Protein AF-A0A541CCB7-F1 (afdb_monomer)

Mean predicted aligned error: 6.86 Å

Foldseek 3Di:
DDDDDDDPDDDDDPVNVVVVVCLLQVLLVVLLVQLVVLLPPPVDVLSAQFQDLSLLLSLLQCLQAPVSSPDLVSNLVSQQSRCVSRVHPGPLSSVLSSVLSVVSNVCNVPLSPDDPVVSLVVSLVSLCVSLVVSQVVSCVVVVHRDDCVSSVVSSVCSSVCSVVSNVVVVVSVVVSVVVD

Secondary structure (DSSP, 8-state):
-PPP--PPPPPPPHHHHHHHHHHHHHHHHHHHHHHHHTTS----TT-SSSPPHHHHHHHHHHHHH-GGGS-HHHHHHHHHHHHHHHTPPTTHHHHHHHHHHHHHHHHHHHHTTS-HHHHHHHHHHHHHHHHHHHHHHHHHHHTSPPPSHHHHHHHHHHHHHHHHHHHHHHHHHHHHHHT-

Structure (mmCIF, N/CA/C/O backbone):
data_AF-A0A541CCB7-F1
#
_entry.id   AF-A0A541CCB7-F1
#
loop_
_atom_site.group_PDB
_atom_site.id
_atom_site.type_symbol
_atom_site.label_atom_id
_atom_site.label_alt_id
_atom_site.label_comp_id
_atom_site.label_asym_id
_atom_site.label_entity_id
_atom_site.label_seq_id
_atom_site.pdbx_PDB_ins_code
_atom_site.Cartn_x
_atom_site.Cartn_y
_atom_site.Cartn_z
_atom_site.occupancy
_atom_site.B_iso_or_equiv
_atom_site.auth_seq_id
_atom_site.auth_comp_id
_atom_site.auth_asym_id
_atom_site.auth_atom_id
_atom_site.pdbx_PDB_model_num
ATOM 1 N N . MET A 1 1 ? -34.207 11.517 46.319 1.00 57.66 1 MET A N 1
ATOM 2 C CA . MET A 1 1 ? -33.607 10.959 45.085 1.00 57.66 1 MET A CA 1
ATOM 3 C C . MET A 1 1 ? -32.570 11.951 44.579 1.00 57.66 1 MET A C 1
ATOM 5 O O . MET A 1 1 ? -32.957 12.978 44.045 1.00 57.66 1 MET A O 1
ATOM 9 N N . ALA A 1 2 ? -31.282 11.720 44.844 1.00 58.56 2 ALA A N 1
ATOM 10 C CA . ALA A 1 2 ? -30.203 12.583 44.359 1.00 58.56 2 ALA A CA 1
ATOM 11 C C . ALA A 1 2 ? -29.676 12.030 43.027 1.00 58.56 2 ALA A C 1
ATOM 13 O O . ALA A 1 2 ? -29.241 10.880 42.969 1.00 58.56 2 ALA A O 1
ATOM 14 N N . SER A 1 3 ? -29.756 12.827 41.961 1.00 66.69 3 SER A N 1
ATOM 15 C CA . SER A 1 3 ? -29.222 12.480 40.642 1.00 66.69 3 SER A CA 1
ATOM 16 C C . SER A 1 3 ? -27.689 12.383 40.690 1.00 66.69 3 SER A C 1
ATOM 18 O O . SER A 1 3 ? -27.053 13.243 41.304 1.00 66.69 3 SER A O 1
ATOM 20 N N . PRO A 1 4 ? -27.064 11.374 40.055 1.00 68.00 4 PRO A N 1
ATOM 21 C CA . PRO A 1 4 ? -25.613 11.248 40.043 1.00 68.00 4 PRO A CA 1
ATOM 22 C C . PRO A 1 4 ? -24.995 12.407 39.252 1.00 68.00 4 PRO A C 1
ATOM 24 O O . PRO A 1 4 ? -25.257 12.583 38.064 1.00 68.00 4 PRO A O 1
ATOM 27 N N . VAL A 1 5 ? -24.166 13.207 39.927 1.00 72.44 5 VAL A N 1
ATOM 28 C CA . VAL A 1 5 ? -23.367 14.276 39.315 1.00 72.44 5 VAL A CA 1
ATOM 29 C C . VAL A 1 5 ? -22.376 13.636 38.340 1.00 72.44 5 VAL A C 1
ATOM 31 O O . VAL A 1 5 ? -21.440 12.947 38.751 1.00 72.44 5 VAL A O 1
ATOM 34 N N . ALA A 1 6 ? -22.587 13.850 37.041 1.00 64.19 6 ALA A N 1
ATOM 35 C CA . ALA A 1 6 ? -21.654 13.438 36.002 1.00 64.19 6 ALA A CA 1
ATOM 36 C C . ALA A 1 6 ? -20.312 14.156 36.220 1.00 64.19 6 ALA A C 1
ATOM 38 O O . ALA A 1 6 ? -20.225 15.381 36.144 1.00 64.19 6 ALA A O 1
ATOM 39 N N . ARG A 1 7 ? -19.256 13.397 36.537 1.00 66.06 7 ARG A N 1
ATOM 40 C CA . ARG A 1 7 ? -17.906 13.955 36.680 1.00 66.06 7 ARG A CA 1
ATOM 41 C C . ARG A 1 7 ? -17.413 14.431 35.307 1.00 66.06 7 ARG A C 1
ATOM 43 O O . ARG A 1 7 ? -17.530 13.667 34.347 1.00 66.06 7 ARG A O 1
ATOM 50 N N . PRO A 1 8 ? -16.830 15.636 35.196 1.00 61.72 8 PRO A N 1
ATOM 51 C CA . PRO A 1 8 ? -16.255 16.093 33.939 1.00 61.72 8 PRO A CA 1
ATOM 52 C C . PRO A 1 8 ? -15.095 15.172 33.515 1.00 61.72 8 PRO A C 1
ATOM 54 O O . PRO A 1 8 ? -14.377 14.647 34.377 1.00 61.72 8 PRO A O 1
ATOM 57 N N . PRO A 1 9 ? -14.892 14.955 32.203 1.00 60.88 9 PRO A N 1
ATOM 58 C CA . PRO A 1 9 ? -13.779 14.158 31.707 1.00 60.88 9 PRO A CA 1
ATOM 59 C C . PRO A 1 9 ? -12.454 14.780 32.164 1.00 60.88 9 PRO A C 1
ATOM 61 O O . PRO A 1 9 ? -12.192 15.959 31.931 1.00 60.88 9 PRO A O 1
ATOM 64 N N . ARG A 1 10 ? -1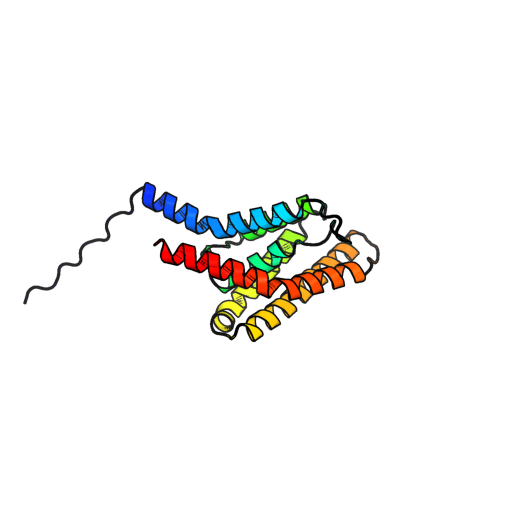1.612 13.989 32.842 1.00 63.78 10 ARG A N 1
ATOM 65 C CA . ARG A 1 10 ? -10.283 14.442 33.273 1.00 63.78 10 ARG A CA 1
ATOM 66 C C . ARG A 1 10 ? -9.428 14.762 32.037 1.00 63.78 10 ARG A C 1
ATOM 68 O O . ARG A 1 10 ? -9.401 13.950 31.108 1.00 63.78 10 ARG A O 1
ATOM 75 N N . PRO A 1 11 ? -8.720 15.904 32.001 1.00 60.94 11 PRO A N 1
ATOM 76 C CA . PRO A 1 11 ? -7.858 16.246 30.878 1.00 60.94 11 PRO A CA 1
ATOM 77 C C . PRO A 1 11 ? -6.748 15.197 30.728 1.00 60.94 11 PRO A C 1
ATOM 79 O O . PRO A 1 11 ? -6.041 14.887 31.684 1.00 60.94 11 PRO A O 1
ATOM 82 N N . ARG A 1 12 ? -6.605 14.637 29.520 1.00 66.94 12 ARG A N 1
ATOM 83 C CA . ARG A 1 12 ? -5.542 13.671 29.196 1.00 66.94 12 ARG A CA 1
ATOM 84 C C . ARG A 1 12 ? -4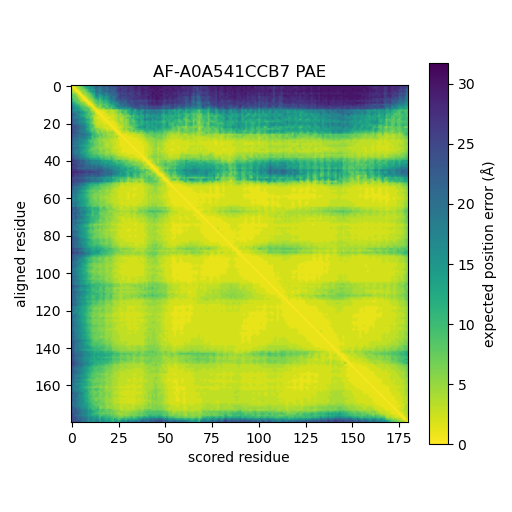.175 14.337 29.351 1.00 66.94 12 ARG A C 1
ATOM 86 O O . ARG A 1 12 ? -3.928 15.356 28.695 1.00 66.94 12 ARG A O 1
ATOM 93 N N . GLY A 1 13 ? -3.311 13.757 30.184 1.00 83.06 13 GLY A N 1
ATOM 94 C CA . GLY A 1 13 ? -1.946 14.242 30.407 1.00 83.06 13 GLY A CA 1
ATOM 95 C C . GLY A 1 13 ? -1.084 14.158 29.143 1.00 83.06 13 GLY A C 1
ATOM 96 O O . GLY A 1 13 ? -1.378 13.380 28.238 1.00 83.06 13 GLY A O 1
ATOM 97 N N . PHE A 1 14 ? -0.007 14.947 29.079 1.00 81.75 14 PHE A N 1
ATOM 98 C CA . PHE A 1 14 ? 0.947 14.967 27.957 1.00 81.75 14 PHE A CA 1
ATOM 99 C C . PHE A 1 14 ? 1.444 13.560 27.571 1.00 81.75 14 PHE A C 1
ATOM 101 O O . PHE A 1 14 ? 1.386 13.184 26.404 1.00 81.75 14 PHE A O 1
ATOM 108 N N . TRP A 1 15 ? 1.806 12.748 28.567 1.00 78.50 15 TRP A N 1
ATOM 109 C CA . TRP A 1 15 ? 2.267 11.368 28.387 1.00 78.50 15 TRP A CA 1
ATOM 110 C C . TRP A 1 15 ? 1.223 10.453 27.741 1.00 78.50 15 TRP A C 1
ATOM 112 O O . TRP A 1 15 ? 1.541 9.695 26.836 1.00 78.50 15 TRP A O 1
ATOM 122 N N . GLN A 1 16 ? -0.051 10.604 28.112 1.00 76.12 16 GLN A N 1
ATOM 123 C CA . GLN A 1 16 ? -1.139 9.831 27.505 1.00 76.12 16 GLN A CA 1
ATOM 124 C C . GLN A 1 16 ? -1.374 10.215 26.040 1.00 76.12 16 GLN A C 1
ATOM 126 O O . GLN A 1 16 ? -1.796 9.381 25.245 1.00 76.12 16 GLN A O 1
ATOM 131 N N . ARG A 1 17 ? -1.117 11.476 25.666 1.00 74.06 17 ARG A N 1
ATOM 132 C CA . ARG A 1 17 ? -1.214 11.921 24.267 1.00 74.06 17 ARG A CA 1
ATOM 133 C C . ARG A 1 17 ? -0.067 11.369 23.425 1.00 74.06 17 ARG A C 1
ATOM 135 O O . ARG A 1 17 ? -0.312 10.984 22.287 1.00 74.06 17 ARG A O 1
ATOM 142 N N . LEU A 1 18 ? 1.145 11.310 23.981 1.00 76.25 18 LEU A N 1
ATOM 143 C CA . LEU A 1 18 ? 2.295 10.686 23.323 1.00 76.25 18 LEU A CA 1
ATOM 144 C C . LEU A 1 18 ? 2.095 9.180 23.136 1.00 76.25 18 LEU A C 1
ATOM 146 O O . LEU A 1 18 ? 2.290 8.689 22.028 1.00 76.25 18 LEU A O 1
ATOM 150 N N . ASP A 1 19 ? 1.632 8.472 24.167 1.00 77.94 19 ASP A N 1
ATOM 151 C CA . ASP A 1 19 ? 1.333 7.038 24.069 1.00 77.94 19 ASP A CA 1
ATOM 152 C C . ASP A 1 19 ? 0.250 6.753 23.025 1.00 77.94 19 ASP A C 1
ATOM 154 O O . ASP A 1 19 ? 0.365 5.809 22.242 1.00 77.94 19 ASP A O 1
ATOM 158 N N . GLN A 1 20 ? -0.790 7.590 22.973 1.00 73.75 20 GLN A N 1
ATOM 159 C CA . GLN A 1 20 ? -1.840 7.466 21.968 1.00 73.75 20 GLN A CA 1
ATOM 160 C C . GLN A 1 20 ? -1.290 7.709 20.555 1.00 73.75 20 GLN A C 1
ATOM 162 O O . GLN A 1 20 ? -1.524 6.895 19.667 1.00 73.75 20 GLN A O 1
ATOM 167 N N . ALA A 1 21 ? -0.502 8.769 20.356 1.00 70.88 21 ALA A N 1
ATOM 168 C CA . ALA A 1 21 ? 0.106 9.074 19.062 1.00 70.88 21 ALA A CA 1
ATOM 169 C C . ALA A 1 21 ? 1.074 7.972 18.594 1.00 70.88 21 ALA A C 1
ATOM 171 O O . ALA A 1 21 ? 1.070 7.605 17.421 1.00 70.88 21 ALA A O 1
ATOM 172 N N . ALA A 1 22 ? 1.870 7.399 19.501 1.00 70.06 22 ALA A N 1
ATOM 173 C CA . ALA A 1 22 ? 2.773 6.294 19.188 1.00 70.06 22 ALA A CA 1
ATOM 174 C C . ALA A 1 22 ? 2.008 5.043 18.724 1.00 70.06 22 ALA A C 1
ATOM 176 O O . ALA A 1 22 ? 2.406 4.392 17.757 1.00 70.06 22 ALA A O 1
ATOM 177 N N . ARG A 1 23 ? 0.878 4.730 19.368 1.00 71.94 23 ARG A N 1
ATOM 178 C CA . ARG A 1 23 ? -0.004 3.619 18.969 1.00 71.94 23 ARG A CA 1
ATOM 179 C C . ARG A 1 23 ? -0.697 3.885 17.638 1.00 71.94 23 ARG A C 1
ATOM 181 O O . ARG A 1 23 ? -0.816 2.967 16.830 1.00 71.94 23 ARG A O 1
ATOM 188 N N . ASP A 1 24 ? -1.099 5.129 17.398 1.00 75.50 24 ASP A N 1
ATOM 189 C CA . ASP A 1 24 ? -1.764 5.526 16.160 1.00 75.50 24 ASP A CA 1
ATOM 190 C C . ASP A 1 24 ? -0.806 5.459 14.952 1.00 75.50 24 ASP A C 1
ATOM 192 O O . ASP A 1 24 ? -1.212 5.118 13.840 1.00 75.50 24 ASP A O 1
ATOM 196 N N . LEU A 1 25 ? 0.488 5.709 15.180 1.00 77.44 25 LEU A N 1
ATOM 197 C CA . LEU A 1 25 ? 1.537 5.632 14.159 1.00 77.44 25 LEU A CA 1
ATOM 198 C C . LEU A 1 25 ? 2.118 4.226 13.968 1.00 77.44 25 LEU A C 1
ATOM 200 O O . LEU A 1 25 ? 2.707 3.962 12.917 1.00 77.44 25 LEU A O 1
ATOM 204 N N . ALA A 1 26 ? 1.957 3.317 14.933 1.00 82.31 26 ALA A N 1
ATOM 205 C CA . ALA A 1 26 ? 2.589 1.997 14.901 1.00 82.31 26 ALA A CA 1
ATOM 206 C C . ALA A 1 26 ? 2.283 1.187 13.619 1.00 82.31 26 ALA A C 1
ATOM 208 O O . ALA A 1 26 ? 3.219 0.626 13.049 1.00 82.31 26 ALA A O 1
ATOM 209 N N . PRO A 1 27 ? 1.046 1.153 13.083 1.00 83.31 27 PRO A N 1
ATOM 210 C CA . PRO A 1 27 ? 0.757 0.430 11.840 1.00 83.31 27 PRO A CA 1
ATOM 211 C C . PRO A 1 27 ? 1.386 1.056 10.593 1.00 83.31 27 PRO A C 1
ATOM 213 O O . PRO A 1 27 ? 1.877 0.342 9.716 1.00 83.31 27 PRO A O 1
ATOM 216 N N . SER A 1 28 ? 1.420 2.389 10.527 1.00 84.12 28 SER A N 1
ATOM 217 C CA . SER A 1 28 ? 2.112 3.116 9.459 1.00 84.12 28 SER A CA 1
ATOM 218 C C . SER A 1 28 ? 3.625 2.857 9.523 1.00 84.12 28 SER A C 1
ATOM 220 O O . SER A 1 28 ? 4.237 2.520 8.511 1.00 84.12 28 SER A O 1
ATOM 222 N N . ALA A 1 29 ? 4.222 2.920 10.718 1.00 85.88 29 ALA A N 1
ATOM 223 C CA . ALA A 1 29 ? 5.641 2.641 10.938 1.00 85.88 29 ALA A CA 1
ATOM 224 C C . ALA A 1 29 ? 6.009 1.183 10.618 1.00 85.88 29 ALA A C 1
ATOM 226 O O . ALA A 1 29 ? 7.022 0.928 9.970 1.00 85.88 29 ALA A O 1
ATOM 227 N N . LEU A 1 30 ? 5.162 0.224 11.002 1.00 89.44 30 LEU A N 1
ATOM 228 C CA . LEU A 1 30 ? 5.315 -1.180 10.625 1.00 89.44 30 LEU A CA 1
ATOM 229 C C . LEU A 1 30 ? 5.273 -1.356 9.105 1.00 89.44 30 LEU A C 1
ATOM 231 O O . LEU A 1 30 ? 6.082 -2.096 8.556 1.00 89.44 30 LEU A O 1
ATOM 235 N N . THR A 1 31 ? 4.340 -0.686 8.427 1.00 90.50 31 THR A N 1
ATOM 236 C CA . THR A 1 31 ? 4.240 -0.743 6.962 1.00 90.50 31 THR A CA 1
ATOM 237 C C . THR A 1 31 ? 5.533 -0.256 6.321 1.00 90.50 31 THR A C 1
ATOM 239 O O . THR A 1 31 ? 6.079 -0.935 5.457 1.00 90.50 31 THR A O 1
ATOM 242 N N . VAL A 1 32 ? 6.067 0.872 6.797 1.00 90.44 32 VAL A N 1
ATOM 243 C CA . VAL A 1 32 ? 7.366 1.401 6.363 1.00 90.44 32 VAL A CA 1
ATOM 244 C C . VAL A 1 32 ? 8.484 0.389 6.611 1.00 90.44 32 VAL A C 1
ATOM 246 O O . VAL A 1 32 ? 9.255 0.118 5.698 1.00 90.44 32 VAL A O 1
ATOM 249 N N . LEU A 1 33 ? 8.550 -0.222 7.797 1.00 91.00 33 LEU A N 1
ATOM 250 C CA . LEU A 1 33 ? 9.570 -1.222 8.125 1.00 91.00 33 LEU A CA 1
ATOM 251 C C . LEU A 1 33 ? 9.501 -2.448 7.203 1.00 91.00 33 LEU A C 1
ATOM 253 O O . LEU A 1 33 ? 10.530 -2.905 6.711 1.00 91.00 33 LEU A O 1
ATOM 257 N N . LEU A 1 34 ? 8.299 -2.968 6.945 1.00 91.25 34 LEU A N 1
ATOM 258 C CA . LEU A 1 34 ? 8.104 -4.112 6.053 1.00 91.25 34 LEU A CA 1
ATOM 259 C C . LEU A 1 34 ? 8.472 -3.775 4.605 1.00 91.25 34 LEU A C 1
ATOM 261 O O . LEU A 1 34 ? 9.050 -4.611 3.919 1.00 91.25 34 LEU A O 1
ATOM 265 N N . VAL A 1 35 ? 8.167 -2.559 4.149 1.00 90.75 35 VAL A N 1
ATOM 266 C CA . VAL A 1 35 ? 8.559 -2.066 2.821 1.00 90.75 35 VAL A CA 1
ATOM 267 C C . VAL A 1 35 ? 10.074 -1.867 2.729 1.00 90.75 35 VAL A C 1
ATOM 269 O O . VAL A 1 35 ? 10.683 -2.271 1.748 1.00 90.75 35 VAL A O 1
ATOM 272 N N . LEU A 1 36 ? 10.727 -1.336 3.764 1.00 90.06 36 LEU A N 1
ATOM 273 C CA . LEU A 1 36 ? 12.191 -1.252 3.811 1.00 90.06 36 LEU A CA 1
ATOM 274 C C . LEU A 1 36 ? 12.843 -2.640 3.770 1.00 90.06 36 LEU A C 1
ATOM 276 O O . LEU A 1 36 ? 13.846 -2.826 3.083 1.00 90.06 36 LEU A O 1
ATOM 280 N N . ALA A 1 37 ? 12.255 -3.628 4.451 1.00 88.06 37 ALA A N 1
ATOM 281 C CA . ALA A 1 37 ? 12.761 -4.998 4.459 1.00 88.06 37 ALA A CA 1
ATOM 282 C C . ALA A 1 37 ? 12.751 -5.650 3.064 1.00 88.06 37 ALA A C 1
ATOM 284 O O . ALA A 1 37 ? 13.583 -6.516 2.803 1.00 88.06 37 ALA A O 1
ATOM 285 N N . THR A 1 38 ? 11.879 -5.219 2.141 1.00 86.56 38 THR A N 1
ATOM 286 C CA . THR A 1 38 ? 11.910 -5.722 0.755 1.00 86.56 38 THR A CA 1
ATOM 287 C C . THR A 1 38 ? 13.059 -5.155 -0.073 1.00 86.56 38 THR A C 1
ATOM 289 O O . THR A 1 38 ? 13.350 -5.692 -1.133 1.00 86.56 38 THR A O 1
ATOM 292 N N . GLY A 1 39 ? 13.727 -4.095 0.394 1.00 83.00 39 GLY A N 1
ATOM 293 C CA . GLY A 1 39 ? 14.949 -3.578 -0.227 1.00 83.00 39 GLY A CA 1
ATOM 294 C C . GLY A 1 39 ? 16.182 -4.455 0.021 1.00 83.00 39 GLY A C 1
ATOM 295 O O . GLY A 1 39 ? 17.223 -4.233 -0.594 1.00 83.00 39 GLY A O 1
ATOM 296 N N . ILE A 1 40 ? 16.089 -5.453 0.909 1.00 83.44 40 ILE A N 1
ATOM 297 C CA . ILE A 1 40 ? 17.165 -6.419 1.139 1.00 83.44 40 ILE A CA 1
ATOM 298 C C . ILE A 1 40 ? 17.287 -7.303 -0.117 1.00 83.44 40 ILE A C 1
ATOM 300 O O . ILE A 1 40 ? 16.300 -7.930 -0.508 1.00 83.44 40 ILE A O 1
ATOM 304 N N . PRO A 1 41 ? 18.464 -7.382 -0.769 1.00 79.31 41 PRO A N 1
ATOM 305 C CA . PRO A 1 41 ? 18.633 -8.144 -2.002 1.00 79.31 41 PRO A CA 1
ATOM 306 C C . PRO A 1 41 ? 18.626 -9.646 -1.700 1.00 79.31 41 PRO A C 1
ATOM 308 O O . PRO A 1 41 ? 19.657 -10.249 -1.418 1.00 79.31 41 PRO A O 1
ATOM 311 N N . LEU A 1 42 ? 17.441 -10.252 -1.757 1.00 73.62 42 LEU A N 1
ATOM 312 C CA . LEU A 1 42 ? 17.236 -11.681 -1.496 1.00 73.62 42 LEU A CA 1
ATOM 313 C C . LEU A 1 42 ? 17.522 -12.573 -2.719 1.00 73.62 42 LEU A C 1
ATOM 315 O O . LEU A 1 42 ? 17.392 -13.790 -2.624 1.00 73.62 42 LEU A O 1
ATOM 319 N N . GLY A 1 43 ? 17.889 -11.991 -3.867 1.00 71.69 43 GLY A N 1
ATOM 320 C CA . GLY A 1 43 ? 18.143 -12.729 -5.108 1.00 71.69 43 GLY A CA 1
ATOM 321 C C . GLY A 1 43 ? 16.870 -13.264 -5.770 1.00 71.69 43 GLY A C 1
ATOM 322 O O . GLY A 1 43 ? 16.934 -14.218 -6.543 1.00 71.69 43 GLY A O 1
ATOM 323 N N . LEU A 1 44 ? 15.707 -12.688 -5.451 1.00 69.50 44 LEU A N 1
ATOM 324 C CA . LEU A 1 44 ? 14.434 -13.117 -6.024 1.00 69.50 44 LEU A CA 1
ATOM 325 C C . LEU A 1 44 ? 14.322 -12.655 -7.488 1.00 69.50 44 LEU A C 1
ATOM 327 O O . LEU A 1 44 ? 14.721 -11.529 -7.810 1.00 69.50 44 LEU A O 1
ATOM 331 N N . PRO A 1 45 ? 13.737 -13.477 -8.381 1.00 66.25 45 PRO A N 1
ATOM 332 C CA . PRO A 1 45 ? 13.433 -13.049 -9.740 1.00 66.25 45 PRO A CA 1
ATOM 333 C C . PRO A 1 45 ? 12.620 -11.750 -9.720 1.00 66.25 45 PRO A C 1
ATOM 335 O O . PRO A 1 45 ? 11.654 -11.638 -8.969 1.00 66.25 45 PRO A O 1
ATOM 338 N N . ALA A 1 46 ? 13.016 -10.773 -10.539 1.00 62.53 46 ALA A N 1
ATOM 339 C CA . ALA A 1 46 ? 12.334 -9.481 -10.659 1.00 62.53 46 ALA A CA 1
ATOM 340 C C . ALA A 1 46 ? 12.218 -8.655 -9.353 1.00 62.53 46 ALA A C 1
ATOM 342 O O . ALA A 1 46 ? 11.348 -7.802 -9.244 1.00 62.53 46 ALA A O 1
ATOM 343 N N . GLN A 1 47 ? 13.127 -8.833 -8.386 1.00 65.75 47 GLN A N 1
ATOM 344 C CA . GLN A 1 47 ? 13.155 -8.047 -7.137 1.00 65.75 47 GLN A CA 1
ATOM 345 C C . GLN A 1 47 ? 13.171 -6.513 -7.324 1.00 65.75 47 GLN A C 1
ATOM 347 O O . GLN A 1 47 ? 12.718 -5.785 -6.446 1.00 65.75 47 GLN A O 1
ATOM 352 N N . ASN A 1 48 ? 13.675 -6.017 -8.460 1.00 64.56 48 ASN A N 1
ATOM 353 C CA . ASN A 1 48 ? 13.779 -4.589 -8.750 1.00 64.56 48 ASN A CA 1
ATOM 354 C C . ASN A 1 48 ? 12.645 -4.155 -9.694 1.00 64.56 48 ASN A C 1
ATOM 356 O O . ASN A 1 48 ? 12.427 -4.781 -10.731 1.00 64.56 48 ASN A O 1
ATOM 360 N N . GLY A 1 49 ? 11.965 -3.053 -9.367 1.00 64.50 49 GLY A N 1
ATOM 361 C CA . GLY A 1 49 ? 10.926 -2.439 -10.207 1.00 64.50 49 GLY A CA 1
ATOM 362 C C . GLY A 1 49 ? 9.485 -2.918 -9.970 1.00 64.50 49 GLY A C 1
ATOM 363 O O . GLY A 1 49 ? 8.566 -2.363 -10.576 1.00 64.50 49 GLY A O 1
ATOM 364 N N . LEU A 1 50 ? 9.271 -3.898 -9.089 1.00 74.94 50 LEU A N 1
ATOM 365 C CA . LEU A 1 50 ? 7.945 -4.363 -8.664 1.00 74.94 50 LEU A CA 1
ATOM 366 C C . LEU A 1 50 ? 7.530 -3.679 -7.354 1.00 74.94 50 LEU A C 1
ATOM 368 O O . LEU A 1 50 ? 8.370 -3.419 -6.493 1.00 74.94 50 LEU A O 1
ATOM 372 N N . MET A 1 51 ? 6.242 -3.382 -7.187 1.00 78.88 51 MET A N 1
ATOM 373 C CA . MET A 1 51 ? 5.704 -2.855 -5.935 1.00 78.88 51 MET A CA 1
ATOM 374 C C . MET A 1 51 ? 5.812 -3.927 -4.828 1.00 78.88 51 MET A C 1
ATOM 376 O O . MET A 1 51 ? 5.371 -5.064 -4.999 1.00 78.88 51 MET A O 1
ATOM 380 N N . PRO A 1 52 ? 6.364 -3.591 -3.650 1.00 84.06 52 PRO A N 1
ATOM 381 C CA . PRO A 1 52 ? 6.471 -4.509 -2.532 1.00 84.06 52 PRO A CA 1
ATOM 382 C C . PRO A 1 52 ? 5.104 -5.026 -2.086 1.00 84.06 52 PRO A C 1
ATOM 384 O O . PRO A 1 52 ? 4.213 -4.247 -1.734 1.00 84.06 52 PRO A O 1
ATOM 387 N N . VAL A 1 53 ? 4.979 -6.352 -1.987 1.00 87.75 53 VAL A N 1
ATOM 388 C CA . VAL A 1 53 ? 3.789 -7.032 -1.448 1.00 87.75 53 VAL A CA 1
ATOM 389 C C . VAL A 1 53 ? 3.299 -6.423 -0.121 1.00 87.75 53 VAL A C 1
ATOM 391 O O . VAL A 1 53 ? 2.089 -6.200 0.011 1.00 87.75 53 VAL A O 1
ATOM 394 N N . PRO A 1 54 ? 4.178 -6.088 0.854 1.00 91.38 54 PRO A N 1
ATOM 395 C CA . PRO A 1 54 ? 3.724 -5.505 2.111 1.00 91.38 54 PRO A CA 1
ATOM 396 C C . PRO A 1 54 ? 3.019 -4.156 1.948 1.00 91.38 54 PRO A C 1
ATOM 398 O O . PRO A 1 54 ? 2.115 -3.870 2.728 1.00 91.38 54 PRO A O 1
ATOM 401 N N . ALA A 1 55 ? 3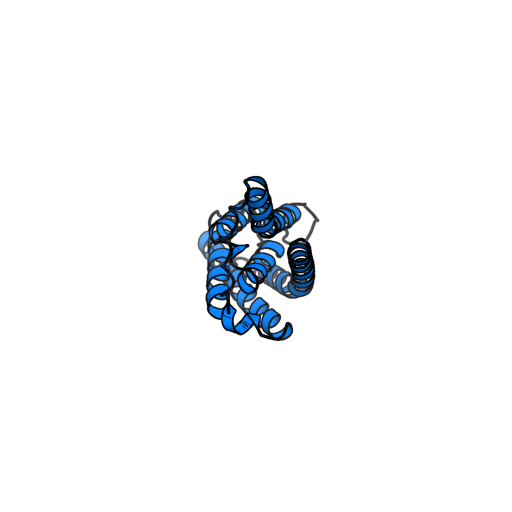.381 -3.342 0.946 1.00 94.75 55 ALA A N 1
ATOM 402 C CA . ALA A 1 55 ? 2.781 -2.024 0.737 1.00 94.75 55 ALA A CA 1
ATOM 403 C C . ALA A 1 55 ? 1.286 -2.146 0.401 1.00 94.75 55 ALA A C 1
ATOM 405 O O . ALA A 1 55 ? 0.444 -1.562 1.085 1.00 94.75 55 ALA A O 1
ATOM 406 N N . ILE A 1 56 ? 0.948 -2.965 -0.600 1.00 96.50 56 ILE A N 1
ATOM 407 C CA . ILE A 1 56 ? -0.442 -3.208 -1.023 1.00 96.50 56 ILE A CA 1
ATOM 408 C C . ILE A 1 56 ? -1.231 -3.881 0.100 1.00 96.50 56 ILE A C 1
ATOM 410 O O . ILE A 1 56 ? -2.336 -3.442 0.431 1.00 96.50 56 ILE A O 1
ATOM 414 N N . ALA A 1 57 ? -0.666 -4.931 0.704 1.00 96.88 57 ALA A N 1
ATOM 415 C CA . ALA A 1 57 ? -1.335 -5.695 1.753 1.00 96.88 57 ALA A CA 1
ATOM 416 C C . ALA A 1 57 ? -1.664 -4.823 2.973 1.00 96.88 57 ALA A C 1
ATOM 418 O O . ALA A 1 57 ? -2.789 -4.869 3.479 1.00 96.88 57 ALA A O 1
ATOM 419 N N . ALA A 1 58 ? -0.709 -4.005 3.422 1.00 95.81 58 ALA A N 1
ATOM 420 C CA . ALA A 1 58 ? -0.890 -3.120 4.563 1.00 95.81 58 ALA A CA 1
ATOM 421 C C . ALA A 1 58 ? -1.882 -1.992 4.261 1.00 95.81 58 ALA A C 1
ATOM 423 O O . ALA A 1 58 ? -2.808 -1.782 5.046 1.00 95.81 58 ALA A O 1
ATOM 424 N N . VAL A 1 59 ? -1.746 -1.305 3.117 1.00 97.06 59 VAL A N 1
ATOM 425 C CA . VAL A 1 59 ? -2.690 -0.247 2.720 1.00 97.06 59 VAL A CA 1
ATOM 426 C C . VAL A 1 59 ? -4.103 -0.811 2.656 1.00 97.06 59 VAL A C 1
ATOM 428 O O . VAL A 1 59 ? -5.004 -0.226 3.251 1.00 97.06 59 VAL A O 1
ATOM 431 N N . TYR A 1 60 ? -4.313 -1.970 2.032 1.00 97.81 60 TYR A N 1
ATOM 432 C CA . TYR A 1 60 ? -5.634 -2.590 1.994 1.00 97.81 60 TYR A CA 1
ATOM 433 C C . TYR A 1 60 ? -6.163 -2.928 3.398 1.00 97.81 60 TYR A C 1
ATOM 435 O O . TYR A 1 60 ? -7.257 -2.498 3.768 1.00 97.81 60 TYR A O 1
ATOM 443 N N . PHE A 1 61 ? -5.383 -3.661 4.200 1.00 96.81 61 PHE A N 1
ATOM 444 C CA . PHE A 1 61 ? -5.817 -4.148 5.510 1.00 96.81 61 PHE A CA 1
ATOM 445 C C . PHE A 1 61 ? -6.133 -3.006 6.481 1.00 96.81 61 PHE A C 1
ATOM 447 O O . PHE A 1 61 ? -7.228 -2.948 7.048 1.00 96.81 61 PHE A O 1
ATOM 454 N N . TRP A 1 62 ? -5.193 -2.076 6.666 1.00 95.50 62 TRP A N 1
ATOM 455 C CA . TRP A 1 62 ? -5.354 -1.004 7.644 1.00 95.50 62 TRP A CA 1
ATOM 456 C C . TRP A 1 62 ? -6.446 -0.032 7.220 1.00 95.50 62 TRP A C 1
ATOM 458 O O . TRP A 1 62 ? -7.247 0.371 8.056 1.00 95.50 62 TRP A O 1
ATOM 468 N N . THR A 1 63 ? -6.577 0.264 5.927 1.00 96.19 63 THR A N 1
ATOM 469 C CA . THR A 1 63 ? -7.687 1.090 5.430 1.00 96.19 63 THR A CA 1
ATOM 470 C C . THR A 1 63 ? -9.040 0.432 5.688 1.00 96.19 63 THR A C 1
ATOM 472 O O . THR A 1 63 ? -9.991 1.102 6.100 1.00 96.19 63 THR A O 1
ATOM 475 N N . LEU A 1 64 ? -9.134 -0.885 5.490 1.00 96.25 64 LEU A N 1
ATOM 476 C CA . LEU A 1 64 ? -10.370 -1.631 5.689 1.00 96.25 64 LEU A CA 1
ATOM 477 C C . LEU A 1 64 ? -10.771 -1.682 7.169 1.00 96.25 64 LEU A C 1
ATOM 479 O O . LEU A 1 64 ? -11.890 -1.308 7.526 1.00 96.25 64 LEU A O 1
ATOM 483 N N . TYR A 1 65 ? -9.874 -2.096 8.060 1.00 93.44 65 TYR A N 1
ATOM 484 C CA . TYR A 1 65 ? -10.238 -2.334 9.460 1.00 93.44 65 TYR A CA 1
ATOM 485 C C . TYR A 1 65 ? -10.072 -1.087 10.340 1.00 93.44 65 TYR A C 1
ATOM 487 O O . TYR A 1 65 ? -10.963 -0.766 11.137 1.00 93.44 65 TYR A O 1
ATOM 495 N N . ARG A 1 66 ? -9.003 -0.308 10.142 1.00 90.88 66 ARG A N 1
ATOM 496 C CA . ARG A 1 66 ? -8.604 0.830 10.991 1.00 90.88 66 ARG A CA 1
ATOM 497 C C . ARG A 1 66 ? -8.108 2.034 10.170 1.00 90.88 66 ARG A C 1
ATOM 499 O O . ARG A 1 66 ? -6.940 2.403 10.275 1.00 90.88 66 ARG A O 1
ATOM 506 N N . PRO A 1 67 ? -8.983 2.714 9.407 1.00 89.19 67 PRO A N 1
ATOM 507 C CA . PRO A 1 67 ? -8.572 3.789 8.499 1.00 89.19 67 PRO A CA 1
ATOM 508 C C . PRO A 1 67 ? -7.866 4.958 9.202 1.00 89.19 67 PRO A C 1
ATOM 510 O O . PRO A 1 67 ? -7.034 5.618 8.593 1.00 89.19 67 PRO A O 1
ATOM 513 N N . GLY A 1 68 ? -8.141 5.189 10.492 1.00 86.69 68 GLY A N 1
ATOM 514 C CA . GLY A 1 68 ? -7.437 6.206 11.283 1.00 86.69 68 GLY A CA 1
ATOM 515 C C . GLY A 1 68 ? -5.936 5.942 11.468 1.00 86.69 68 GLY A C 1
ATOM 516 O O . GLY A 1 68 ? -5.192 6.889 11.684 1.00 86.69 68 GLY A O 1
ATOM 517 N N . LEU A 1 69 ? -5.486 4.688 11.341 1.00 86.50 69 LEU A N 1
ATOM 518 C CA . LEU A 1 69 ? -4.078 4.280 11.477 1.00 86.50 69 LEU A CA 1
ATOM 519 C C . LEU A 1 69 ? -3.311 4.330 10.145 1.00 86.50 69 LEU A C 1
ATOM 521 O O . LEU A 1 69 ? -2.094 4.132 10.112 1.00 86.50 69 LEU A O 1
ATOM 525 N N . MET A 1 70 ? -4.029 4.572 9.045 1.00 91.56 70 MET A N 1
ATOM 526 C CA . MET A 1 70 ? -3.484 4.642 7.692 1.00 91.56 70 MET A CA 1
ATOM 527 C C . MET A 1 70 ? -4.026 5.882 6.968 1.00 91.56 70 MET A C 1
ATOM 529 O O . MET A 1 70 ? -4.777 5.752 6.001 1.00 91.56 70 MET A O 1
ATOM 533 N N . PRO A 1 71 ? -3.703 7.098 7.451 1.00 92.75 71 PRO A N 1
ATOM 534 C CA . PRO A 1 71 ? -4.173 8.321 6.819 1.00 92.75 71 PRO A CA 1
ATOM 535 C C . PRO A 1 71 ? -3.583 8.469 5.405 1.00 92.75 71 PRO A C 1
ATOM 537 O O . PRO A 1 71 ? -2.488 7.961 5.142 1.00 92.75 71 PRO A O 1
ATOM 540 N N . PRO A 1 72 ? -4.235 9.232 4.506 1.00 94.62 72 PRO A N 1
ATOM 541 C CA . PRO A 1 72 ? -3.767 9.416 3.130 1.00 94.62 72 PRO A CA 1
ATOM 542 C C . PRO A 1 72 ? -2.314 9.896 3.027 1.00 94.62 72 PRO A C 1
ATOM 544 O O . PRO A 1 72 ? -1.588 9.476 2.132 1.00 94.62 72 PRO A O 1
ATOM 547 N N . LEU A 1 73 ? -1.860 10.727 3.974 1.00 93.50 73 LEU A N 1
ATOM 548 C CA . LEU A 1 73 ? -0.475 11.200 4.015 1.00 93.50 73 LEU A CA 1
ATOM 549 C C . LEU A 1 73 ? 0.529 10.061 4.272 1.00 93.50 73 LEU A C 1
ATOM 551 O O . LEU A 1 73 ? 1.574 10.017 3.627 1.00 93.50 73 LEU A O 1
ATOM 555 N N . SER A 1 74 ? 0.202 9.111 5.156 1.00 93.31 74 SER A N 1
ATOM 556 C CA . SER A 1 74 ? 1.024 7.911 5.371 1.00 93.31 74 SER A CA 1
ATOM 557 C C . SER A 1 74 ? 1.048 7.030 4.125 1.00 93.31 74 SER A C 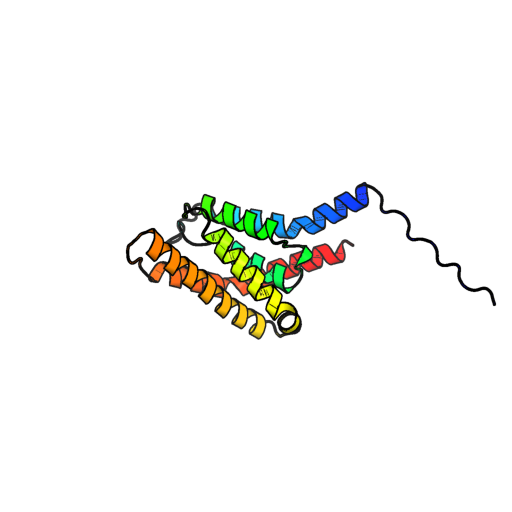1
ATOM 559 O O . SER A 1 74 ? 2.108 6.550 3.738 1.00 93.31 74 SER A O 1
ATOM 561 N N . VAL A 1 75 ? -0.103 6.848 3.465 1.00 96.62 75 VAL A N 1
ATOM 562 C CA . VAL A 1 75 ? -0.207 6.079 2.211 1.00 96.62 75 VAL A CA 1
ATOM 563 C C . VAL A 1 75 ? 0.670 6.697 1.120 1.00 96.62 75 VAL A C 1
ATOM 565 O O . VAL A 1 75 ? 1.430 5.985 0.466 1.00 96.62 75 VAL A O 1
ATOM 568 N N . PHE A 1 76 ? 0.616 8.022 0.967 1.00 96.81 76 PHE A N 1
ATOM 569 C CA . PHE A 1 76 ? 1.476 8.760 0.046 1.00 96.81 76 PHE A CA 1
ATOM 570 C C . PHE A 1 76 ? 2.961 8.557 0.374 1.00 96.81 76 PHE A C 1
ATOM 572 O O . PHE A 1 76 ? 3.735 8.204 -0.512 1.00 96.81 76 PHE A O 1
ATOM 579 N N . GLY A 1 77 ? 3.352 8.709 1.644 1.00 95.81 77 GLY A N 1
ATOM 580 C CA . GLY A 1 77 ? 4.734 8.507 2.089 1.00 95.81 77 GLY A CA 1
ATOM 581 C C . GLY A 1 77 ? 5.253 7.089 1.829 1.00 95.81 77 GLY A C 1
ATOM 582 O O . GLY A 1 77 ? 6.366 6.928 1.332 1.00 95.81 77 GLY A O 1
ATOM 583 N N . VAL A 1 78 ? 4.432 6.063 2.082 1.00 95.31 78 VAL A N 1
ATOM 584 C CA . VAL A 1 78 ? 4.752 4.663 1.746 1.00 95.31 78 VAL A CA 1
ATOM 585 C C . VAL A 1 78 ? 4.932 4.489 0.239 1.00 95.31 78 VAL A C 1
ATOM 587 O O . VAL A 1 78 ? 5.861 3.807 -0.191 1.00 95.31 78 VAL A O 1
ATOM 590 N N . GLY A 1 79 ? 4.091 5.126 -0.575 1.00 96.00 79 GLY A N 1
ATOM 591 C CA . GLY A 1 79 ? 4.239 5.109 -2.028 1.00 96.00 79 GLY A CA 1
ATOM 592 C C . GLY A 1 79 ? 5.536 5.762 -2.496 1.00 96.00 79 GLY A C 1
ATOM 593 O O . GLY A 1 79 ? 6.241 5.182 -3.315 1.00 96.00 79 GLY A O 1
ATOM 594 N N . VAL A 1 80 ? 5.898 6.922 -1.938 1.00 96.06 80 VAL A N 1
ATOM 595 C CA . VAL A 1 80 ? 7.139 7.628 -2.307 1.00 96.06 80 VAL A CA 1
ATOM 596 C C . VAL A 1 80 ? 8.347 6.780 -1.932 1.00 96.06 80 VAL A C 1
ATOM 598 O O . VAL A 1 80 ? 9.247 6.588 -2.744 1.00 96.06 80 VAL A O 1
ATOM 601 N N . LEU A 1 81 ? 8.338 6.208 -0.727 1.00 94.69 81 LEU A N 1
ATOM 602 C CA . LEU A 1 81 ? 9.359 5.260 -0.296 1.00 94.69 81 LEU A CA 1
ATOM 603 C C . LEU A 1 81 ? 9.458 4.068 -1.255 1.00 94.69 81 LEU A C 1
ATOM 605 O O . LEU A 1 81 ? 10.556 3.634 -1.591 1.00 94.69 81 LEU A O 1
ATOM 609 N N . THR A 1 82 ? 8.319 3.558 -1.716 1.00 93.38 82 THR A N 1
ATOM 610 C CA . THR A 1 82 ? 8.271 2.441 -2.659 1.00 93.38 82 THR A CA 1
ATOM 611 C C . THR A 1 82 ? 8.911 2.799 -4.000 1.00 93.38 82 THR A C 1
ATOM 613 O O . THR A 1 82 ? 9.701 2.008 -4.516 1.00 93.38 82 THR A O 1
ATOM 616 N N . ASP A 1 83 ? 8.628 3.980 -4.557 1.00 92.88 83 ASP A N 1
ATOM 617 C CA . ASP A 1 83 ? 9.279 4.435 -5.793 1.00 92.88 83 ASP A CA 1
ATOM 618 C C . ASP A 1 83 ? 10.801 4.514 -5.624 1.00 92.88 83 ASP A C 1
ATOM 620 O O . ASP A 1 83 ? 11.542 4.011 -6.469 1.00 92.88 83 ASP A O 1
ATOM 624 N N . LEU A 1 84 ? 11.263 5.075 -4.500 1.00 92.19 84 LEU A N 1
ATOM 625 C CA . LEU A 1 84 ? 12.688 5.206 -4.188 1.00 92.19 84 LEU A CA 1
ATOM 626 C C . LEU A 1 84 ? 13.382 3.845 -4.046 1.00 92.19 84 LEU A C 1
ATOM 628 O O . LEU A 1 84 ? 14.462 3.651 -4.597 1.00 92.19 84 LEU A O 1
ATOM 632 N N . LEU A 1 85 ? 12.765 2.897 -3.337 1.00 90.12 85 LEU A N 1
ATOM 633 C CA . LEU A 1 85 ? 13.336 1.563 -3.114 1.00 90.12 85 LEU A CA 1
ATOM 634 C C . LEU A 1 85 ? 13.384 0.718 -4.385 1.00 90.12 85 LEU A C 1
ATOM 636 O O . LEU A 1 85 ? 14.312 -0.061 -4.577 1.00 90.12 85 LEU A O 1
ATOM 640 N N . THR A 1 86 ? 12.375 0.851 -5.241 1.00 86.31 86 THR A N 1
ATOM 641 C CA . THR A 1 86 ? 12.232 0.025 -6.448 1.00 86.31 86 THR A CA 1
ATOM 642 C C . THR A 1 86 ? 12.880 0.655 -7.678 1.00 86.31 86 THR A C 1
ATOM 644 O O . THR A 1 86 ? 12.851 0.047 -8.749 1.00 86.31 86 THR A O 1
ATOM 647 N N . ALA A 1 87 ? 13.450 1.858 -7.530 1.00 86.88 87 ALA A N 1
ATOM 648 C CA . ALA A 1 87 ? 13.909 2.712 -8.624 1.00 86.88 87 ALA A CA 1
ATOM 649 C C . ALA A 1 87 ? 12.830 2.916 -9.709 1.00 86.88 87 ALA A C 1
ATOM 651 O O . ALA A 1 87 ? 13.132 3.031 -10.899 1.00 86.88 87 ALA A O 1
ATOM 652 N N . ALA A 1 88 ? 11.558 2.934 -9.303 1.00 85.75 88 ALA A N 1
ATOM 653 C CA . ALA A 1 88 ? 10.451 3.232 -10.197 1.00 85.75 88 ALA A CA 1
ATOM 654 C C . ALA A 1 88 ? 10.382 4.746 -10.473 1.00 85.75 88 ALA A C 1
ATOM 656 O O . ALA A 1 88 ? 10.848 5.549 -9.660 1.00 85.75 88 ALA A O 1
ATOM 657 N N . PRO A 1 89 ? 9.775 5.169 -11.597 1.00 89.31 89 PRO A N 1
ATOM 658 C CA . PRO A 1 89 ? 9.481 6.578 -11.819 1.00 89.31 89 PRO A CA 1
ATOM 659 C C . PRO A 1 89 ? 8.685 7.163 -10.646 1.00 89.31 89 PRO A C 1
ATOM 661 O O . PRO A 1 89 ? 7.641 6.625 -10.270 1.00 89.31 89 PRO A O 1
ATOM 664 N N . LEU A 1 90 ? 9.187 8.267 -10.086 1.00 90.44 90 LEU A N 1
ATOM 665 C CA . LEU A 1 90 ? 8.559 8.943 -8.954 1.00 90.44 90 LEU A CA 1
ATOM 666 C C . LEU A 1 90 ? 7.113 9.334 -9.286 1.00 90.44 90 LEU A C 1
ATOM 668 O O . LEU A 1 90 ? 6.841 9.951 -10.315 1.00 90.44 90 LEU A O 1
ATOM 672 N N . GLY A 1 91 ? 6.195 9.003 -8.384 1.00 92.44 91 GLY A N 1
ATOM 673 C CA . GLY A 1 91 ? 4.768 9.289 -8.477 1.00 92.44 91 GLY A CA 1
ATOM 674 C C . GLY A 1 91 ? 3.895 8.084 -8.833 1.00 92.44 91 GLY A C 1
ATOM 675 O O . GLY A 1 91 ? 2.694 8.142 -8.561 1.00 92.44 91 GLY A O 1
ATOM 676 N N . ILE A 1 92 ? 4.447 6.984 -9.366 1.00 94.25 92 ILE A N 1
ATOM 677 C CA . ILE A 1 92 ? 3.639 5.811 -9.747 1.00 94.25 92 ILE A CA 1
ATOM 678 C C . ILE A 1 92 ? 3.046 5.137 -8.509 1.00 94.25 92 ILE A C 1
ATOM 680 O O . ILE A 1 92 ? 1.824 5.072 -8.370 1.00 94.25 92 ILE A O 1
ATOM 684 N N . ASN A 1 93 ? 3.876 4.632 -7.595 1.00 95.56 93 ASN A N 1
ATOM 685 C CA . ASN A 1 93 ? 3.369 3.898 -6.437 1.00 95.56 93 ASN A CA 1
ATOM 686 C C . ASN A 1 93 ? 2.540 4.775 -5.466 1.00 95.56 93 ASN A C 1
ATOM 688 O O . ASN A 1 93 ? 1.510 4.283 -5.001 1.00 95.56 93 ASN A O 1
ATOM 692 N N . PRO A 1 94 ? 2.865 6.062 -5.195 1.00 97.00 94 PRO A N 1
ATOM 693 C CA . PRO A 1 94 ? 1.992 6.966 -4.443 1.00 97.00 94 PRO A CA 1
ATOM 694 C C . PRO A 1 94 ? 0.589 7.061 -5.035 1.00 97.00 94 PRO A C 1
ATOM 696 O O . PRO A 1 94 ? -0.393 6.934 -4.304 1.00 97.00 94 PRO A O 1
ATOM 699 N N . LEU A 1 95 ? 0.485 7.240 -6.355 1.00 97.50 95 LEU A N 1
ATOM 700 C CA . LEU A 1 95 ? -0.800 7.315 -7.043 1.00 97.50 95 LEU A CA 1
ATOM 701 C C . LEU A 1 95 ? -1.575 6.000 -6.900 1.00 97.50 95 LEU A C 1
ATOM 703 O O . LEU A 1 95 ? -2.735 6.007 -6.491 1.00 97.50 95 LEU A O 1
ATOM 707 N N . LEU A 1 96 ? -0.928 4.871 -7.195 1.00 97.69 96 LEU A N 1
ATOM 708 C CA . LEU A 1 96 ? -1.547 3.546 -7.137 1.00 97.69 96 LEU A CA 1
ATOM 709 C C . LEU A 1 96 ? -2.051 3.192 -5.731 1.00 97.69 96 LEU A C 1
ATOM 711 O O . LEU A 1 96 ? -3.178 2.715 -5.585 1.00 97.69 96 LEU A O 1
ATOM 715 N N . LEU A 1 97 ? -1.250 3.453 -4.694 1.00 97.94 97 LEU A N 1
ATOM 716 C CA . LEU A 1 97 ? -1.635 3.178 -3.310 1.00 97.94 97 LEU A CA 1
ATOM 717 C C . LEU A 1 97 ? -2.745 4.115 -2.823 1.00 97.94 97 LEU A C 1
ATOM 719 O O . LEU A 1 97 ? -3.630 3.665 -2.097 1.00 97.94 97 LEU A O 1
ATOM 723 N N . LEU A 1 98 ? -2.754 5.386 -3.237 1.00 98.44 98 LEU A N 1
ATOM 724 C CA . LEU A 1 98 ? -3.850 6.309 -2.924 1.00 98.44 98 LEU A CA 1
ATOM 725 C C . LEU A 1 98 ? -5.160 5.900 -3.608 1.00 98.44 98 LEU A C 1
ATOM 727 O O . LEU A 1 98 ? -6.217 5.971 -2.980 1.00 98.44 98 LEU A O 1
ATOM 731 N N . LEU A 1 99 ? -5.106 5.425 -4.856 1.00 98.56 99 LEU A N 1
ATOM 732 C CA . LEU A 1 99 ? -6.277 4.884 -5.555 1.00 98.56 99 LEU A CA 1
ATOM 733 C C . LEU A 1 99 ? -6.808 3.623 -4.867 1.00 98.56 99 LEU A C 1
ATOM 735 O O . LEU A 1 99 ? -8.013 3.518 -4.632 1.00 98.56 99 LEU A O 1
ATOM 739 N N . LEU A 1 100 ? -5.920 2.700 -4.483 1.00 98.50 100 LEU A N 1
ATOM 740 C CA . LEU A 1 100 ? -6.279 1.523 -3.691 1.00 98.50 100 LEU A CA 1
ATOM 741 C C . LEU A 1 100 ? -6.931 1.933 -2.364 1.00 98.50 100 LEU A C 1
ATOM 743 O O . LEU A 1 100 ? -8.004 1.440 -2.022 1.00 98.50 100 LEU A O 1
ATOM 747 N N . HIS A 1 101 ? -6.313 2.864 -1.637 1.00 98.31 101 HIS A N 1
ATOM 748 C CA . HIS A 1 101 ? -6.826 3.391 -0.376 1.00 98.31 101 HIS A CA 1
ATOM 749 C C . HIS A 1 101 ? -8.232 3.983 -0.544 1.00 98.31 101 HIS A C 1
ATOM 751 O O . HIS A 1 101 ? -9.154 3.612 0.184 1.00 98.31 101 HIS A O 1
ATOM 757 N N . ALA A 1 102 ? -8.430 4.840 -1.548 1.00 98.12 102 ALA A N 1
ATOM 758 C CA . ALA A 1 102 ? -9.730 5.424 -1.856 1.00 98.12 102 ALA A CA 1
ATOM 759 C C . ALA A 1 102 ? -10.775 4.348 -2.195 1.00 98.12 102 ALA A C 1
ATOM 761 O O . ALA A 1 102 ? -11.872 4.358 -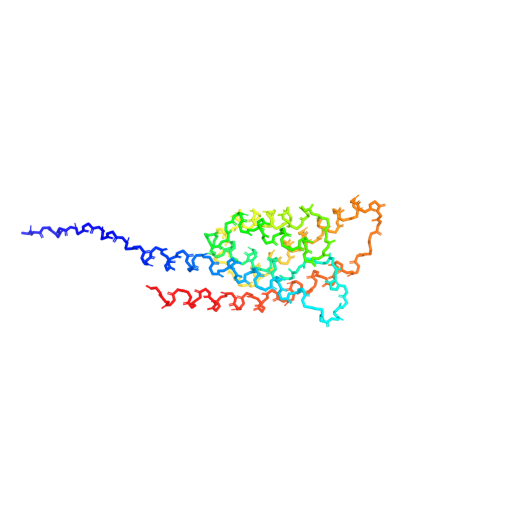1.632 1.00 98.12 102 ALA A O 1
ATOM 762 N N . ALA A 1 103 ? -10.430 3.376 -3.045 1.00 98.25 103 ALA A N 1
ATOM 763 C CA . ALA A 1 103 ? -11.320 2.274 -3.403 1.00 98.25 103 ALA A CA 1
ATOM 764 C C . ALA A 1 103 ? -11.753 1.471 -2.165 1.00 98.25 103 ALA A C 1
ATOM 766 O O . ALA A 1 103 ? -12.947 1.242 -1.959 1.00 98.25 103 ALA A O 1
ATOM 767 N N . VAL A 1 104 ? -10.816 1.121 -1.282 1.00 98.00 104 VAL A N 1
ATOM 768 C CA . VAL A 1 104 ? -11.119 0.387 -0.045 1.00 98.00 104 VAL A CA 1
ATOM 769 C C . VAL A 1 104 ? -12.017 1.204 0.885 1.00 98.00 104 VAL A C 1
ATOM 771 O O . VAL A 1 104 ? -12.976 0.655 1.430 1.00 98.00 104 VAL A O 1
ATOM 774 N N . LEU A 1 105 ? -11.779 2.513 1.038 1.00 97.44 105 LEU A N 1
ATOM 775 C CA . LEU A 1 105 ? -12.627 3.382 1.865 1.00 97.44 105 LEU A CA 1
ATOM 776 C C . LEU A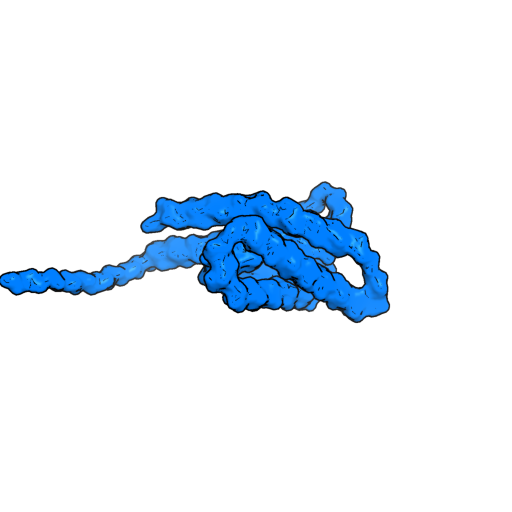 1 105 ? -14.093 3.374 1.412 1.00 97.44 105 LEU A C 1
ATOM 778 O O . LEU A 1 105 ? -14.986 3.329 2.264 1.00 97.44 105 LEU A O 1
ATOM 782 N N . THR A 1 106 ? -14.353 3.370 0.099 1.00 96.88 106 THR A N 1
ATOM 783 C CA . THR A 1 106 ? -15.731 3.355 -0.431 1.00 96.88 106 THR A CA 1
ATOM 784 C C . THR A 1 106 ? -16.478 2.063 -0.099 1.00 96.88 106 THR A C 1
ATOM 786 O O . THR A 1 106 ? -17.670 2.099 0.206 1.00 96.88 106 THR A O 1
ATOM 789 N N . GLN A 1 107 ? -15.783 0.924 -0.082 1.00 95.50 107 GLN A N 1
ATOM 790 C CA . GLN A 1 107 ? -16.398 -0.392 0.123 1.00 95.50 107 GLN A CA 1
ATOM 791 C C . GLN A 1 107 ? -16.311 -0.875 1.584 1.00 95.50 107 GLN A C 1
ATOM 793 O O . GLN A 1 107 ? -16.981 -1.836 1.978 1.00 95.50 107 GLN A O 1
ATOM 798 N N . ARG A 1 108 ? -15.533 -0.179 2.424 1.00 95.12 108 ARG A N 1
ATOM 799 C CA . ARG A 1 108 ? -15.207 -0.546 3.810 1.00 95.12 108 ARG A CA 1
ATOM 800 C C . ARG A 1 108 ? -16.411 -0.965 4.647 1.00 95.12 108 ARG A C 1
ATOM 802 O O . ARG A 1 108 ? -16.341 -1.958 5.366 1.00 95.12 108 ARG A O 1
ATOM 809 N N . ARG A 1 109 ? -17.505 -0.194 4.600 1.00 93.38 109 ARG A N 1
ATOM 810 C CA . ARG A 1 109 ? -18.695 -0.436 5.442 1.00 93.38 109 ARG A CA 1
ATOM 811 C C . ARG A 1 109 ? -19.303 -1.817 5.199 1.00 93.38 109 ARG A C 1
ATOM 813 O O . ARG A 1 109 ? -19.810 -2.418 6.143 1.00 93.38 109 ARG A O 1
ATOM 820 N N . VAL A 1 110 ? -19.235 -2.289 3.954 1.00 94.69 110 VAL A N 1
ATOM 821 C CA . VAL A 1 110 ? -19.725 -3.604 3.544 1.00 94.69 110 VAL A CA 1
ATOM 822 C C . VAL A 1 110 ? -18.688 -4.664 3.891 1.00 94.69 110 VAL A C 1
ATOM 824 O O . VAL A 1 110 ? -19.003 -5.581 4.643 1.00 94.69 110 VAL A O 1
ATOM 827 N N . LEU A 1 111 ? -17.448 -4.514 3.415 1.00 94.56 111 LEU A N 1
ATOM 828 C CA . LEU A 1 111 ? -16.411 -5.544 3.551 1.00 94.56 111 LEU A CA 1
ATOM 829 C C . LEU A 1 111 ? -16.007 -5.837 4.997 1.00 94.56 111 LEU A C 1
ATOM 831 O O . LEU A 1 111 ? -15.701 -6.982 5.314 1.00 94.56 111 LEU A O 1
ATOM 835 N N . ALA A 1 112 ? -16.030 -4.843 5.888 1.00 92.88 112 ALA A N 1
ATOM 836 C CA . ALA A 1 112 ? -15.593 -5.024 7.274 1.00 92.88 112 ALA A CA 1
ATOM 837 C C . ALA A 1 112 ? -16.441 -6.042 8.065 1.00 92.88 112 ALA A C 1
ATOM 839 O O . ALA A 1 112 ? -16.033 -6.463 9.144 1.00 92.88 112 ALA A O 1
ATOM 840 N N . ARG A 1 113 ? -17.619 -6.423 7.553 1.00 93.69 113 ARG A N 1
ATOM 841 C CA . ARG A 1 113 ? -18.533 -7.402 8.168 1.00 93.69 113 ARG A CA 1
ATOM 842 C C . ARG A 1 113 ? -18.541 -8.756 7.453 1.00 93.69 113 ARG A C 1
ATOM 844 O O . ARG A 1 113 ? -19.325 -9.623 7.821 1.00 93.69 113 ARG A O 1
ATOM 851 N N . GLN A 1 114 ? -17.734 -8.912 6.408 1.00 96.50 114 GLN A N 1
ATOM 852 C CA . GLN A 1 114 ? -17.758 -10.085 5.540 1.00 96.50 114 GLN A CA 1
ATOM 853 C C . GLN A 1 114 ? -16.782 -11.160 6.011 1.00 96.50 114 GLN A C 1
ATOM 855 O O . GLN A 1 114 ? -15.903 -10.920 6.841 1.00 96.50 114 GLN A O 1
ATOM 860 N N . SER A 1 115 ? -16.944 -12.363 5.462 1.00 96.75 115 SER A N 1
ATOM 861 C CA . SER A 1 115 ? -16.008 -13.459 5.694 1.00 96.75 115 SER A CA 1
ATOM 862 C C . SER A 1 115 ? -14.624 -13.131 5.130 1.00 96.75 115 SER A C 1
ATOM 864 O O . SER A 1 115 ? -14.479 -12.367 4.172 1.00 96.75 115 SER A O 1
ATOM 866 N N . PHE A 1 116 ? -13.596 -13.762 5.700 1.00 95.75 116 PHE A N 1
ATOM 867 C CA . PHE A 1 116 ? -12.223 -13.610 5.225 1.00 95.75 116 PHE A CA 1
ATOM 868 C C . PHE A 1 116 ? -12.077 -13.955 3.737 1.00 95.75 116 PHE A C 1
ATOM 870 O O . PHE A 1 116 ? -11.395 -13.234 3.018 1.00 95.75 116 PHE A O 1
ATOM 877 N N . LEU A 1 117 ? -12.754 -15.010 3.261 1.00 97.38 117 LEU A N 1
ATOM 878 C CA . LEU A 1 117 ? -12.704 -15.409 1.852 1.00 97.38 117 LEU A CA 1
ATOM 879 C C . LEU A 1 117 ? -13.169 -14.281 0.929 1.00 97.38 117 LEU A C 1
ATOM 881 O O . LEU A 1 117 ? -12.483 -13.981 -0.039 1.00 97.38 117 LEU A O 1
ATOM 885 N N . LEU A 1 118 ? -14.279 -13.611 1.255 1.00 97.25 118 LEU A N 1
ATOM 886 C CA . LEU A 1 118 ? -14.784 -12.510 0.436 1.00 97.25 118 LEU A CA 1
ATOM 887 C C . LEU A 1 118 ? -13.841 -11.302 0.471 1.00 97.25 118 LEU A C 1
ATOM 889 O O . LEU A 1 118 ? -13.562 -10.714 -0.572 1.00 97.25 118 LEU A O 1
ATOM 893 N N . VAL A 1 119 ? -13.308 -10.959 1.647 1.00 97.69 119 VAL A N 1
ATOM 894 C CA . VAL A 1 119 ? -12.293 -9.900 1.790 1.00 97.69 119 VAL A CA 1
ATOM 895 C C . VAL A 1 119 ? -11.060 -10.221 0.941 1.00 97.69 119 VAL A C 1
ATOM 897 O O . VAL A 1 119 ? -10.590 -9.370 0.193 1.00 97.69 119 VAL A O 1
ATOM 900 N N . TRP A 1 120 ? -10.575 -11.460 0.980 1.00 98.12 120 TRP A N 1
ATOM 901 C CA . TRP A 1 120 ? -9.432 -11.899 0.183 1.00 98.12 120 TRP A CA 1
ATOM 902 C C . TRP A 1 120 ? -9.719 -11.894 -1.324 1.00 98.12 120 TRP A C 1
ATOM 904 O O . TRP A 1 120 ? -8.869 -11.470 -2.104 1.00 98.12 120 TRP A O 1
ATOM 914 N N . THR A 1 121 ? -10.924 -12.277 -1.756 1.00 98.25 121 THR A N 1
ATOM 915 C CA . THR A 1 121 ? -11.324 -12.169 -3.167 1.00 98.25 121 THR A CA 1
ATOM 916 C C . THR A 1 121 ? -11.340 -10.715 -3.633 1.00 98.25 121 THR A C 1
ATOM 918 O O . THR A 1 121 ? -10.795 -10.406 -4.692 1.00 98.25 121 THR A O 1
ATOM 921 N N . VAL A 1 122 ? -11.906 -9.795 -2.845 1.00 98.12 122 VAL A N 1
ATOM 922 C CA . VAL A 1 122 ? -11.890 -8.367 -3.200 1.00 98.12 122 VAL A CA 1
ATOM 923 C C . VAL A 1 122 ? -10.468 -7.811 -3.179 1.00 98.12 122 VAL A C 1
ATOM 925 O O . VAL A 1 122 ? -10.113 -7.032 -4.061 1.00 98.12 122 VAL A O 1
ATOM 928 N N . PHE A 1 123 ? -9.634 -8.233 -2.226 1.00 98.25 123 PHE A N 1
ATOM 929 C CA . PHE A 1 123 ? -8.211 -7.911 -2.234 1.00 98.25 123 PHE A CA 1
ATOM 930 C C . PHE A 1 123 ? -7.556 -8.345 -3.546 1.00 98.25 123 PHE A C 1
ATOM 932 O O . PHE A 1 123 ? -6.876 -7.537 -4.167 1.00 98.25 123 PHE A O 1
ATOM 939 N N . ALA A 1 124 ? -7.792 -9.578 -3.999 1.00 98.19 124 ALA A N 1
ATOM 940 C CA . ALA A 1 124 ? -7.213 -10.083 -5.238 1.00 98.19 124 ALA A CA 1
ATOM 941 C C . ALA A 1 124 ? -7.640 -9.259 -6.461 1.00 98.19 124 ALA A C 1
ATOM 943 O O . ALA A 1 124 ? -6.802 -8.921 -7.296 1.00 98.19 124 ALA A O 1
ATOM 944 N N . LEU A 1 125 ? -8.917 -8.868 -6.532 1.00 98.38 125 LEU A N 1
ATOM 945 C CA . LEU A 1 125 ? -9.435 -8.008 -7.600 1.00 98.38 125 LEU A CA 1
ATOM 946 C C . LEU A 1 125 ? -8.809 -6.608 -7.575 1.00 98.38 125 LEU A C 1
ATOM 948 O O . LEU A 1 125 ? -8.378 -6.107 -8.613 1.00 98.38 125 LEU A O 1
ATOM 952 N N . LEU A 1 126 ? -8.731 -5.975 -6.401 1.00 98.25 126 LEU A N 1
ATOM 953 C CA . LEU A 1 126 ? -8.125 -4.649 -6.275 1.00 98.25 126 LEU A CA 1
ATOM 954 C C . LEU A 1 126 ? -6.615 -4.693 -6.520 1.00 98.25 126 LEU A C 1
ATOM 956 O O . LEU A 1 126 ? -6.104 -3.821 -7.211 1.00 98.25 126 LEU A O 1
ATOM 960 N N . ALA A 1 127 ? -5.912 -5.718 -6.039 1.00 97.50 127 ALA A N 1
ATOM 961 C CA . ALA A 1 127 ? -4.492 -5.918 -6.314 1.00 97.50 127 ALA A CA 1
ATOM 962 C C . ALA A 1 127 ? -4.237 -6.090 -7.819 1.00 97.50 127 ALA A C 1
ATOM 964 O O . ALA A 1 127 ? -3.337 -5.447 -8.353 1.00 97.50 127 ALA A O 1
ATOM 965 N N . ALA A 1 128 ? -5.063 -6.879 -8.518 1.00 97.75 128 ALA A N 1
ATOM 966 C CA . ALA A 1 128 ? -4.985 -7.029 -9.971 1.00 97.75 128 ALA A CA 1
ATOM 967 C C . ALA A 1 128 ? -5.193 -5.694 -10.697 1.00 97.75 128 ALA A C 1
ATOM 969 O O . ALA A 1 128 ? -4.415 -5.354 -11.587 1.00 97.75 128 ALA A O 1
ATOM 970 N N . ALA A 1 129 ? -6.188 -4.904 -10.285 1.00 98.00 129 ALA A N 1
ATOM 971 C CA . ALA A 1 129 ? -6.430 -3.581 -10.855 1.00 98.00 129 ALA A CA 1
ATOM 972 C C . ALA A 1 129 ? -5.264 -2.611 -10.589 1.00 98.00 129 ALA A C 1
ATOM 974 O O . ALA A 1 129 ? -4.810 -1.928 -11.505 1.00 98.00 129 ALA A O 1
ATOM 975 N N . THR A 1 130 ? -4.748 -2.567 -9.359 1.00 97.12 130 THR A N 1
ATOM 976 C CA . THR A 1 130 ? -3.645 -1.681 -8.958 1.00 97.12 130 THR A CA 1
ATOM 977 C C . THR A 1 130 ? -2.343 -2.036 -9.677 1.00 97.12 130 THR A C 1
ATOM 979 O O . THR A 1 130 ? -1.701 -1.155 -10.248 1.00 97.12 130 THR A O 1
ATOM 982 N N . LEU A 1 131 ? -1.958 -3.313 -9.689 1.00 95.25 131 LEU A N 1
ATOM 983 C CA . LEU A 1 131 ? -0.731 -3.775 -10.343 1.00 95.25 131 LEU A CA 1
ATOM 984 C C . LEU A 1 131 ? -0.835 -3.707 -11.868 1.00 95.25 131 LEU A C 1
ATOM 986 O O . LEU A 1 131 ? 0.110 -3.270 -12.524 1.00 95.25 131 LEU A O 1
ATOM 990 N N . GLY A 1 132 ? -1.996 -4.052 -12.430 1.00 95.56 132 GLY A N 1
ATOM 991 C CA . GLY A 1 1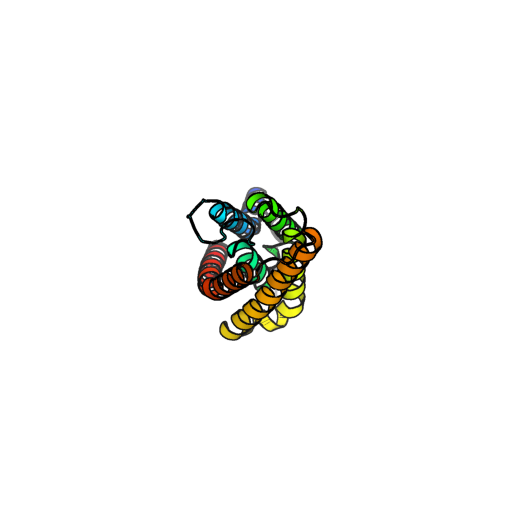32 ? -2.273 -3.913 -13.858 1.00 95.56 132 GLY A CA 1
ATOM 992 C C . GLY A 1 132 ? -2.188 -2.459 -14.320 1.00 95.56 132 GLY A C 1
ATOM 993 O O . GLY A 1 132 ? -1.508 -2.166 -15.303 1.00 95.56 132 GLY A O 1
ATOM 994 N N . LEU A 1 133 ? -2.789 -1.525 -13.574 1.00 96.31 133 LEU A N 1
ATOM 995 C CA . LEU A 1 133 ? -2.663 -0.093 -13.851 1.00 96.31 133 LEU A CA 1
ATOM 996 C C . LEU A 1 133 ? -1.205 0.372 -13.744 1.00 96.31 133 LEU A C 1
ATOM 998 O O . LEU A 1 133 ? -0.732 1.101 -14.613 1.00 96.31 133 LEU A O 1
ATOM 1002 N N . GLY A 1 134 ? -0.470 -0.079 -12.726 1.00 94.44 134 GLY A N 1
ATOM 1003 C CA . GLY A 1 134 ? 0.952 0.228 -12.582 1.00 94.44 134 GLY A CA 1
ATOM 1004 C C . GLY A 1 134 ? 1.797 -0.257 -13.757 1.00 94.44 134 GLY A C 1
ATOM 1005 O O . GLY A 1 134 ? 2.642 0.484 -14.257 1.00 94.44 134 GLY A O 1
ATOM 1006 N N . TRP A 1 135 ? 1.541 -1.469 -14.248 1.00 93.44 135 TRP A N 1
ATOM 1007 C CA . TRP A 1 135 ? 2.198 -2.010 -15.437 1.00 93.44 135 TRP A CA 1
ATOM 1008 C C . TRP A 1 135 ? 1.884 -1.185 -16.694 1.00 93.44 135 TRP A C 1
ATOM 1010 O O . TRP A 1 135 ? 2.809 -0.807 -17.414 1.00 93.44 135 TRP A O 1
ATOM 1020 N N . LEU A 1 136 ? 0.618 -0.808 -16.910 1.00 94.81 136 LEU A N 1
ATOM 1021 C CA . LEU A 1 136 ? 0.216 0.055 -18.030 1.00 94.81 136 LEU A CA 1
ATOM 1022 C C . LEU A 1 136 ? 0.877 1.440 -17.970 1.00 94.81 136 LEU A C 1
ATOM 1024 O O . LEU A 1 136 ? 1.372 1.928 -18.986 1.00 94.81 136 LEU A O 1
ATOM 1028 N N . LEU A 1 137 ? 0.940 2.058 -16.788 1.00 94.56 137 LEU A N 1
ATOM 1029 C CA . LEU A 1 137 ? 1.617 3.345 -16.598 1.00 94.56 137 LEU A CA 1
ATOM 1030 C C . LEU A 1 137 ? 3.116 3.241 -16.899 1.00 94.56 137 LEU A C 1
ATOM 1032 O O . LEU A 1 137 ? 3.675 4.117 -17.556 1.00 94.56 137 LEU A O 1
ATOM 1036 N N . ARG A 1 138 ? 3.769 2.154 -16.474 1.00 92.31 138 ARG A N 1
ATOM 1037 C CA . ARG A 1 138 ? 5.188 1.903 -16.774 1.00 92.31 138 ARG A CA 1
ATOM 1038 C C . ARG A 1 138 ? 5.425 1.686 -18.270 1.00 92.31 138 ARG A C 1
ATOM 1040 O O . ARG A 1 138 ? 6.418 2.195 -18.779 1.00 92.31 138 ARG A O 1
ATOM 1047 N N . ILE A 1 139 ? 4.522 1.001 -18.981 1.00 93.81 139 ILE A N 1
ATOM 1048 C CA . ILE A 1 139 ? 4.570 0.874 -20.452 1.00 93.81 139 ILE A CA 1
ATOM 1049 C C . ILE A 1 139 ? 4.480 2.249 -21.107 1.00 93.81 139 ILE A C 1
ATOM 1051 O O . ILE A 1 139 ? 5.311 2.583 -21.951 1.00 93.81 139 ILE A O 1
ATOM 1055 N N . ALA A 1 140 ? 3.492 3.049 -20.699 1.00 94.56 140 ALA A N 1
ATOM 1056 C CA . ALA A 1 140 ? 3.256 4.374 -21.257 1.00 94.56 140 ALA A CA 1
ATOM 1057 C C . ALA A 1 140 ? 4.464 5.301 -21.048 1.00 94.56 140 ALA A C 1
ATOM 1059 O O . ALA A 1 140 ? 4.893 5.969 -21.984 1.00 94.56 140 ALA A O 1
ATOM 1060 N N . LEU A 1 141 ? 5.052 5.294 -19.848 1.00 92.38 141 LEU A N 1
ATOM 1061 C CA . LEU A 1 141 ? 6.216 6.119 -19.510 1.00 92.38 141 LEU A CA 1
ATOM 1062 C C . LEU A 1 141 ? 7.508 5.639 -20.175 1.00 92.38 141 LEU A C 1
ATOM 1064 O O . LEU A 1 141 ? 8.330 6.456 -20.576 1.00 92.38 141 LEU A O 1
ATOM 1068 N N . ALA A 1 142 ? 7.700 4.326 -20.297 1.00 91.38 142 ALA A N 1
ATOM 1069 C CA . ALA A 1 142 ? 8.881 3.764 -20.945 1.00 91.38 142 ALA A CA 1
ATOM 1070 C C . ALA A 1 142 ? 8.785 3.778 -22.481 1.00 91.38 142 ALA A C 1
ATOM 1072 O O . ALA A 1 142 ? 9.763 3.432 -23.143 1.00 91.38 142 ALA A O 1
ATOM 1073 N N . VAL A 1 143 ? 7.614 4.128 -23.036 1.00 92.81 143 VAL A N 1
ATOM 1074 C CA . VAL A 1 143 ? 7.296 4.127 -24.477 1.00 92.81 143 VAL A CA 1
ATOM 1075 C C . VAL A 1 143 ? 7.695 2.799 -25.139 1.00 92.81 143 VAL A C 1
ATOM 1077 O O . VAL A 1 143 ? 8.175 2.738 -26.269 1.00 92.81 143 VAL A O 1
ATOM 1080 N N . ARG A 1 144 ? 7.535 1.699 -24.398 1.00 90.62 144 ARG A N 1
ATOM 1081 C CA . ARG A 1 144 ? 7.882 0.348 -24.842 1.00 90.62 144 ARG A CA 1
ATOM 1082 C C . ARG A 1 144 ? 6.983 -0.671 -24.172 1.00 90.62 144 ARG A C 1
ATOM 1084 O O . ARG A 1 144 ? 6.628 -0.525 -23.002 1.00 90.62 144 ARG A O 1
ATOM 1091 N N . LEU A 1 145 ? 6.676 -1.740 -24.897 1.00 89.94 145 LEU A N 1
ATOM 1092 C CA . LEU A 1 145 ? 5.968 -2.868 -24.319 1.00 89.94 145 LEU A CA 1
ATOM 1093 C C . LEU A 1 145 ? 6.899 -3.597 -23.342 1.00 89.94 145 LEU A C 1
ATOM 1095 O O . LEU A 1 145 ? 7.998 -4.014 -23.704 1.00 89.94 145 LEU A O 1
ATOM 1099 N N . LEU A 1 146 ? 6.465 -3.706 -22.091 1.00 88.62 146 LEU A N 1
ATOM 1100 C CA . LEU A 1 146 ? 7.157 -4.458 -21.050 1.00 88.62 146 LEU A CA 1
ATOM 1101 C C . LEU A 1 146 ? 6.608 -5.891 -21.024 1.00 88.62 146 LEU A C 1
ATOM 1103 O O . LEU A 1 146 ? 5.421 -6.084 -21.294 1.00 88.62 146 LEU A O 1
ATOM 1107 N N . PRO A 1 147 ? 7.426 -6.899 -20.682 1.00 88.69 147 PRO A N 1
ATOM 1108 C CA . PRO A 1 147 ? 6.928 -8.258 -20.508 1.00 88.69 147 PRO A CA 1
ATOM 1109 C C . PRO A 1 147 ? 5.868 -8.296 -19.398 1.00 88.69 147 PRO A C 1
ATOM 1111 O O . PRO A 1 147 ? 5.980 -7.600 -18.386 1.00 88.69 147 PRO A O 1
ATOM 1114 N N . ALA A 1 148 ? 4.827 -9.105 -19.596 1.00 88.88 148 ALA A N 1
ATOM 1115 C CA . ALA A 1 148 ? 3.756 -9.278 -18.614 1.00 88.88 148 ALA A CA 1
ATOM 1116 C C . ALA A 1 148 ? 4.140 -10.259 -17.494 1.00 88.88 148 ALA A C 1
ATOM 1118 O O . ALA A 1 148 ? 3.593 -10.183 -16.398 1.00 88.88 148 ALA A O 1
ATOM 1119 N N . GLU A 1 149 ? 5.094 -11.160 -17.749 1.00 88.31 149 GLU A N 1
ATOM 1120 C CA . GLU A 1 149 ? 5.479 -12.234 -16.824 1.00 88.31 149 GLU A CA 1
ATOM 1121 C C . GLU A 1 149 ? 5.857 -11.701 -15.431 1.00 88.31 149 GLU A C 1
ATOM 1123 O O . GLU A 1 149 ? 5.277 -12.188 -14.459 1.00 88.31 149 GLU A O 1
ATOM 1128 N N . PRO A 1 150 ? 6.712 -10.663 -15.275 1.00 86.38 150 PRO A N 1
ATOM 1129 C CA . PRO A 1 150 ? 7.054 -10.143 -13.949 1.00 86.38 150 PRO A CA 1
ATOM 1130 C C . PRO A 1 150 ? 5.844 -9.577 -13.199 1.00 86.38 150 PRO A C 1
ATOM 1132 O O . PRO A 1 150 ? 5.721 -9.781 -11.995 1.00 86.38 150 PRO A O 1
ATOM 1135 N N . ALA A 1 151 ? 4.920 -8.921 -13.910 1.00 87.38 151 ALA A N 1
ATOM 1136 C CA . ALA A 1 151 ? 3.705 -8.362 -13.318 1.00 87.38 151 ALA A CA 1
ATOM 1137 C C . ALA A 1 151 ? 2.725 -9.462 -12.873 1.00 87.38 151 ALA A C 1
ATOM 1139 O O . ALA A 1 151 ? 2.068 -9.334 -11.840 1.00 87.38 151 ALA A O 1
ATOM 1140 N N . LEU A 1 152 ? 2.646 -10.569 -13.619 1.00 90.94 152 LEU A N 1
ATOM 1141 C CA . LEU A 1 152 ? 1.849 -11.736 -13.236 1.00 90.94 152 LEU A CA 1
ATOM 1142 C C . LEU A 1 152 ? 2.437 -12.442 -12.008 1.00 90.94 152 LEU A C 1
ATOM 1144 O O . LEU A 1 152 ? 1.680 -12.814 -11.110 1.00 90.94 152 LEU A O 1
ATOM 1148 N N . TYR A 1 153 ? 3.765 -12.580 -11.931 1.00 88.62 153 TYR A N 1
ATOM 1149 C CA . TYR A 1 153 ? 4.439 -13.106 -10.739 1.00 88.62 153 TYR A CA 1
ATOM 1150 C C . TYR A 1 153 ? 4.209 -12.212 -9.517 1.00 88.62 153 TYR A C 1
ATOM 1152 O O . TYR A 1 153 ? 3.868 -12.717 -8.447 1.00 88.62 153 TYR A O 1
ATOM 1160 N N . GLU A 1 154 ? 4.333 -10.893 -9.676 1.00 89.44 154 GLU A N 1
ATOM 1161 C CA . GLU A 1 154 ? 4.053 -9.911 -8.625 1.00 89.44 154 GLU A CA 1
ATOM 1162 C C . GLU A 1 154 ? 2.623 -10.048 -8.096 1.00 89.44 154 GLU A C 1
ATOM 1164 O O . GLU A 1 154 ? 2.403 -10.129 -6.884 1.00 89.44 154 GLU A O 1
ATOM 1169 N N . LEU A 1 155 ? 1.648 -10.128 -9.004 1.00 93.44 155 LEU A N 1
ATOM 1170 C CA . LEU A 1 155 ? 0.245 -10.302 -8.657 1.00 93.44 155 LEU A CA 1
ATOM 1171 C C . LEU A 1 155 ? 0.010 -11.623 -7.923 1.00 93.44 155 LEU A C 1
ATOM 1173 O O . LEU A 1 155 ? -0.619 -11.628 -6.864 1.00 93.44 155 LEU A O 1
ATOM 1177 N N . ALA A 1 156 ? 0.538 -12.729 -8.449 1.00 93.75 156 ALA A N 1
ATOM 1178 C CA . ALA A 1 156 ? 0.388 -14.046 -7.841 1.00 93.75 156 ALA A CA 1
ATOM 1179 C C . ALA A 1 156 ? 0.954 -14.070 -6.414 1.00 93.75 156 ALA A C 1
ATOM 1181 O O . ALA A 1 156 ? 0.261 -14.498 -5.489 1.00 93.75 156 ALA A O 1
ATOM 1182 N N . LEU A 1 157 ? 2.167 -13.544 -6.211 1.00 91.94 157 LEU A N 1
ATOM 1183 C CA . LEU A 1 157 ? 2.784 -13.430 -4.888 1.00 91.94 157 LEU A CA 1
ATOM 1184 C C . LEU A 1 157 ? 1.982 -12.514 -3.962 1.00 91.94 157 LEU A C 1
ATOM 1186 O O . LEU A 1 157 ? 1.763 -12.859 -2.802 1.00 91.94 157 LEU A O 1
ATOM 1190 N N . THR A 1 158 ? 1.501 -11.379 -4.467 1.00 94.19 158 THR A N 1
ATOM 1191 C CA . THR A 1 158 ? 0.713 -10.422 -3.681 1.00 94.19 158 THR A CA 1
ATOM 1192 C C . THR A 1 158 ? -0.572 -11.059 -3.161 1.00 94.19 158 THR A C 1
ATOM 1194 O O . THR A 1 158 ? -0.881 -10.967 -1.971 1.00 94.19 158 THR A O 1
ATOM 1197 N N . VAL A 1 159 ? -1.299 -11.760 -4.032 1.00 96.56 159 VAL A N 1
ATOM 1198 C CA . VAL A 1 159 ? -2.543 -12.460 -3.688 1.00 96.56 159 VAL A CA 1
ATOM 1199 C C . VAL A 1 159 ? -2.284 -13.635 -2.750 1.00 96.56 159 VAL A C 1
ATOM 1201 O O . VAL A 1 159 ? -3.009 -13.789 -1.764 1.00 96.56 159 VAL A O 1
ATOM 1204 N N . ALA A 1 160 ? -1.248 -14.433 -3.016 1.00 95.81 160 ALA A N 1
ATOM 1205 C CA . ALA A 1 160 ? -0.918 -15.619 -2.230 1.00 95.81 160 ALA A CA 1
ATOM 1206 C C . ALA A 1 160 ? -0.399 -15.287 -0.823 1.00 95.81 160 ALA A C 1
ATOM 1208 O O . ALA A 1 160 ? -0.693 -16.015 0.124 1.00 95.81 160 ALA A O 1
ATOM 1209 N N . LEU A 1 161 ? 0.352 -14.193 -0.663 1.00 95.12 161 LEU A N 1
ATOM 1210 C CA . LEU A 1 161 ? 0.924 -13.793 0.626 1.00 95.12 161 LEU A CA 1
ATOM 1211 C C . LEU A 1 161 ? -0.029 -12.956 1.482 1.00 95.12 161 LEU A C 1
ATOM 1213 O O . LEU A 1 161 ? 0.186 -12.844 2.692 1.00 95.12 161 LEU A O 1
ATOM 1217 N N . TYR A 1 162 ? -1.094 -12.389 0.907 1.00 96.25 162 TYR A N 1
ATOM 1218 C CA . TYR A 1 162 ? -2.049 -11.585 1.669 1.00 96.25 162 TYR A CA 1
ATOM 1219 C C . TYR A 1 162 ? -2.627 -12.294 2.903 1.00 96.25 162 TYR A C 1
ATOM 1221 O O . TYR A 1 162 ? -2.652 -11.664 3.960 1.00 96.25 162 TYR A O 1
ATOM 1229 N N . PRO A 1 163 ? -3.030 -13.580 2.860 1.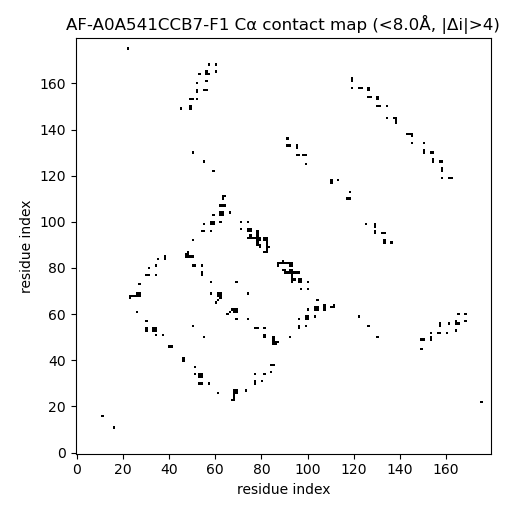00 96.31 163 PRO A N 1
ATOM 1230 C CA . PRO A 1 163 ? -3.461 -14.294 4.058 1.00 96.31 163 PRO A CA 1
ATOM 1231 C C . PRO A 1 163 ? -2.431 -14.259 5.195 1.00 96.31 163 PRO A C 1
ATOM 1233 O O . PRO A 1 163 ? -2.797 -13.950 6.330 1.00 96.31 163 PRO A O 1
ATOM 1236 N N . ALA A 1 164 ? -1.145 -14.472 4.899 1.00 95.62 164 ALA A N 1
ATOM 1237 C CA . ALA A 1 164 ? -0.080 -14.422 5.901 1.00 95.62 164 ALA A CA 1
ATOM 1238 C C . ALA A 1 164 ? 0.087 -13.012 6.495 1.00 95.62 164 ALA A C 1
ATOM 1240 O O . ALA A 1 164 ? 0.141 -12.853 7.718 1.00 95.62 164 ALA A O 1
ATOM 1241 N N . PHE A 1 165 ? 0.087 -11.976 5.649 1.00 93.81 165 PHE A N 1
ATOM 1242 C CA . PHE A 1 165 ? 0.134 -10.583 6.107 1.00 93.81 165 PHE A CA 1
ATOM 1243 C C . PHE A 1 165 ? -1.101 -10.197 6.921 1.00 93.81 165 PHE A C 1
ATOM 1245 O O . PHE A 1 165 ? -0.976 -9.574 7.970 1.00 93.81 165 PHE A O 1
ATOM 1252 N N . SER A 1 166 ? -2.292 -10.604 6.485 1.00 93.81 166 SER A N 1
ATOM 1253 C CA . SER A 1 166 ? -3.541 -10.325 7.193 1.00 93.81 166 SER A CA 1
ATOM 1254 C C . SER A 1 166 ? -3.541 -10.951 8.588 1.00 93.81 166 SER A C 1
ATOM 1256 O O . SER A 1 166 ? -3.904 -10.287 9.556 1.00 93.81 166 SER A O 1
ATOM 1258 N N . TRP A 1 167 ? -3.045 -12.185 8.727 1.00 94.19 167 TRP A N 1
ATOM 1259 C CA . TRP A 1 167 ? -2.887 -12.842 10.021 1.00 94.19 167 TRP A CA 1
ATOM 1260 C C . TRP A 1 167 ? -1.926 -12.071 10.936 1.00 94.19 167 TRP A C 1
ATOM 1262 O O . TRP A 1 167 ? -2.253 -11.811 12.099 1.00 94.19 167 TRP A O 1
ATOM 1272 N N . LEU A 1 168 ? -0.778 -11.640 10.400 1.00 93.50 168 LEU A N 1
ATOM 1273 C CA . LEU A 1 168 ? 0.194 -10.820 11.125 1.00 93.50 168 LEU A CA 1
ATOM 1274 C C . LEU A 1 168 ? -0.430 -9.496 11.589 1.00 93.50 168 LEU A C 1
ATOM 1276 O O . LEU A 1 168 ? -0.321 -9.135 12.762 1.00 93.50 168 LEU A O 1
ATOM 1280 N N . PHE A 1 169 ? -1.128 -8.786 10.703 1.00 92.94 169 PHE A N 1
ATOM 1281 C CA . PHE A 1 169 ? -1.743 -7.501 11.031 1.00 92.94 169 PHE A CA 1
ATOM 1282 C C . PHE A 1 169 ? -2.880 -7.636 12.043 1.00 92.94 169 PHE A C 1
ATOM 1284 O O . PHE A 1 169 ? -2.955 -6.826 12.965 1.00 92.94 169 PHE A O 1
ATOM 1291 N N . VAL A 1 170 ? -3.695 -8.693 11.963 1.00 92.69 170 VAL A N 1
ATOM 1292 C CA . VAL A 1 170 ? -4.702 -9.008 12.992 1.00 92.69 170 VAL A CA 1
ATOM 1293 C C . VAL A 1 170 ? -4.039 -9.233 14.351 1.00 92.69 170 VAL A C 1
ATOM 1295 O O . VAL A 1 170 ? -4.552 -8.773 15.374 1.00 92.69 170 VAL A O 1
ATOM 1298 N N . ARG A 1 171 ? -2.897 -9.931 14.401 1.00 89.88 171 ARG A N 1
ATOM 1299 C CA . ARG A 1 171 ? -2.174 -10.155 15.661 1.00 89.88 171 ARG A CA 1
ATOM 1300 C C . ARG A 1 171 ? -1.700 -8.837 16.272 1.00 89.88 171 ARG A C 1
ATOM 1302 O O . ARG A 1 171 ? -1.857 -8.640 17.478 1.00 89.88 171 ARG A O 1
ATOM 1309 N N . ILE A 1 172 ? -1.183 -7.942 15.437 1.00 87.44 172 ILE A N 1
ATOM 1310 C CA . ILE A 1 172 ? -0.693 -6.623 15.846 1.00 87.44 172 ILE A CA 1
ATOM 1311 C C . ILE A 1 172 ? -1.855 -5.741 16.306 1.00 87.44 172 ILE A C 1
ATOM 1313 O O . ILE A 1 172 ? -1.800 -5.188 17.402 1.00 87.44 172 ILE A O 1
ATOM 1317 N N . GLU A 1 173 ? -2.954 -5.697 15.556 1.00 86.75 173 GLU A N 1
ATOM 1318 C CA . GLU A 1 173 ? -4.164 -4.971 15.949 1.00 86.75 173 GLU A CA 1
ATOM 1319 C C . GLU A 1 173 ? -4.677 -5.431 17.322 1.00 86.75 173 GLU A C 1
ATOM 1321 O O . GLU A 1 173 ? -4.960 -4.608 18.194 1.00 86.75 173 GLU A O 1
ATOM 1326 N N . ARG A 1 174 ? -4.739 -6.749 17.554 1.00 86.50 174 ARG A N 1
ATOM 1327 C CA . ARG A 1 174 ? -5.166 -7.312 18.844 1.00 86.50 174 ARG A CA 1
ATOM 1328 C C . ARG A 1 174 ? -4.221 -6.945 19.985 1.00 86.50 174 ARG A C 1
ATOM 1330 O O . ARG A 1 174 ? -4.699 -6.664 21.078 1.00 86.50 174 ARG A O 1
ATOM 1337 N N . SER A 1 175 ? -2.907 -6.927 19.751 1.00 83.31 175 SER A N 1
ATOM 1338 C CA . SER A 1 175 ? -1.944 -6.499 20.779 1.00 83.31 175 SER A CA 1
ATOM 1339 C C . SER A 1 175 ? -2.087 -5.023 21.147 1.00 83.31 175 SER A C 1
ATOM 1341 O O . SER A 1 175 ? -2.009 -4.683 22.323 1.00 83.31 175 SER A O 1
ATOM 1343 N N . LEU A 1 176 ? -2.379 -4.162 20.168 1.00 75.06 176 LEU A N 1
ATOM 1344 C CA . LEU A 1 176 ? -2.629 -2.741 20.407 1.00 75.06 176 LEU A CA 1
ATOM 1345 C C . LEU A 1 176 ? -3.931 -2.529 21.190 1.00 75.06 176 LEU A C 1
ATOM 1347 O O . LEU A 1 176 ? -3.978 -1.680 22.076 1.00 75.06 176 LEU A O 1
ATOM 1351 N N . ALA A 1 177 ? -4.963 -3.329 20.901 1.00 76.62 177 ALA A N 1
ATOM 1352 C CA . ALA A 1 177 ? -6.237 -3.289 21.614 1.00 76.62 177 ALA A CA 1
ATOM 1353 C C . ALA A 1 177 ? -6.149 -3.824 23.055 1.00 76.62 177 ALA A C 1
ATOM 1355 O O . ALA A 1 177 ? -6.847 -3.318 23.921 1.00 76.62 177 ALA A O 1
ATOM 1356 N N . ALA A 1 178 ? -5.304 -4.825 23.323 1.00 74.38 178 ALA A N 1
ATOM 1357 C CA . ALA A 1 178 ? -5.134 -5.403 24.662 1.00 74.38 178 ALA A CA 1
ATOM 1358 C C . ALA A 1 178 ? -4.309 -4.522 25.623 1.00 74.38 178 ALA A C 1
ATOM 1360 O O . ALA A 1 178 ? -4.331 -4.746 26.829 1.00 74.38 178 ALA A O 1
ATOM 1361 N N . ALA A 1 179 ? -3.559 -3.550 25.098 1.00 61.91 179 ALA A N 1
ATOM 1362 C CA . ALA A 1 179 ? -2.702 -2.656 25.875 1.00 61.91 179 ALA A CA 1
ATOM 1363 C C . ALA A 1 179 ? -3.383 -1.325 26.275 1.00 61.91 179 ALA A C 1
ATOM 1365 O O . ALA A 1 179 ? -2.705 -0.420 26.777 1.00 61.91 179 ALA A O 1
ATOM 1366 N N . GLY A 1 180 ? -4.678 -1.146 25.996 1.00 55.41 180 GLY A N 1
ATOM 1367 C CA . GLY A 1 180 ? -5.474 0.049 26.325 1.00 55.41 180 GLY A CA 1
ATOM 1368 C C . GLY A 1 180 ? -6.671 -0.286 27.198 1.00 55.41 180 GLY A C 1
ATOM 1369 O O . GLY A 1 180 ? -7.081 0.625 27.946 1.00 55.41 180 GLY A O 1
#

Radius of gyration: 19.25 Å; Cα contacts (8 Å, |Δi|>4): 164; chains: 1; bounding box: 52×32×70 Å

Solvent-accessible surface area (backbone atoms only — not comparable to full-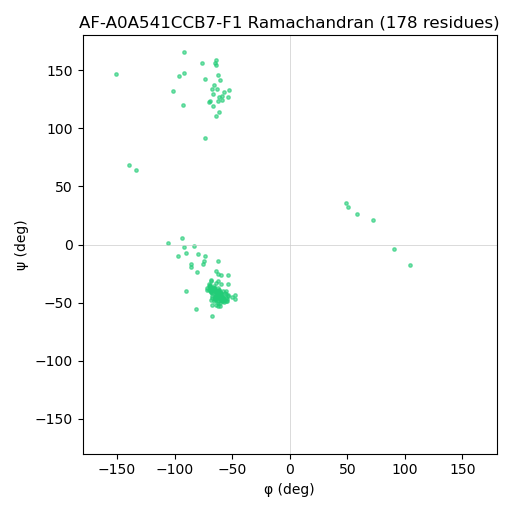atom values): 10148 Å² total; per-residue (Å²): 138,84,78,83,80,80,75,76,84,77,81,79,51,74,67,59,52,51,55,47,51,52,61,45,42,44,60,44,53,49,38,48,50,51,44,56,58,63,62,56,88,80,81,54,88,66,66,68,61,52,83,55,50,50,50,59,48,42,48,53,51,36,33,40,78,42,40,85,37,44,43,70,69,54,40,35,50,49,13,52,51,46,14,66,67,26,71,39,70,83,61,52,42,21,52,42,45,45,51,50,39,53,55,38,56,75,46,20,84,63,51,70,77,52,57,68,67,60,48,52,52,51,47,41,53,51,49,47,52,43,51,51,50,50,51,52,50,51,24,62,74,64,75,42,90,68,78,61,64,65,58,52,51,51,46,51,50,37,53,68,44,34,63,61,51,51,54,52,50,52,52,50,53,50,53,60,62,74,75,110

pLDDT: mean 87.86, std 10.89, range [55.41, 98.56]

Sequence (180 aa):
MASPVARPPRPRGFWQRLDQAARDLAPSALTVLLVLATGIPLGLPAQNGLMPVPAIAAVYFWTLYRPGLMPPLSVFGVGVLTDLLTAAPLGINPLLLLLLHAAVLTQRRVLARQSFLLVWTVFALLAAATLGLGWLLRIALAVRLLPAEPALYELALTVALYPAFSWLFVRIERSLAAAG